Protein AF-A0A0G1HH25-F1 (afdb_monomer_lite)

Sequence (209 aa):
MSGKRVCDISCEAMHEFALVLDKAGFNADLVQAIINSKGNKHAKAMYIAVTNGLTVGKLLFTTQTGIAVYDCGDYFRFTLPATDGTTGEDWIKRLGSNIGDCAKQVLRSPDFKPTSGVMTEVAVLKGMLFEDNDRVTKKIRAEADKRKLSKPNAELACLICDNFTNEEIGAMGLWYIVAMHKPINDSDGDPRYRGSGFAFAVSQVSSQH

Structure (mmCIF, N/CA/C/O backbone):
data_AF-A0A0G1HH25-F1
#
_entry.id   AF-A0A0G1HH25-F1
#
loop_
_atom_site.group_PDB
_atom_site.id
_atom_site.type_symbol
_atom_site.label_atom_id
_atom_site.label_alt_id
_atom_site.label_comp_id
_atom_site.label_asym_id
_atom_site.label_entity_id
_atom_site.label_seq_id
_atom_site.pdbx_PDB_ins_code
_atom_site.Cartn_x
_atom_site.Cartn_y
_atom_site.Cartn_z
_atom_site.occupancy
_atom_site.B_iso_or_equiv
_atom_site.auth_seq_id
_atom_site.auth_comp_id
_atom_site.auth_asym_id
_atom_site.auth_atom_id
_atom_site.pdbx_PDB_model_num
ATOM 1 N N . MET A 1 1 ? -49.112 1.927 18.813 1.00 36.50 1 MET A N 1
ATOM 2 C CA . MET A 1 1 ? -48.224 0.747 18.903 1.00 36.50 1 MET A CA 1
ATOM 3 C C . MET A 1 1 ? -47.060 0.969 17.949 1.00 36.50 1 MET A C 1
ATOM 5 O O . MET A 1 1 ? -47.264 0.935 16.746 1.00 36.50 1 MET A O 1
ATOM 9 N N . SER A 1 2 ? -45.886 1.330 18.472 1.00 43.47 2 SER A N 1
ATOM 10 C CA . SER A 1 2 ? -44.686 1.595 17.665 1.00 43.47 2 SER A CA 1
ATOM 11 C C . SER A 1 2 ? -43.867 0.309 17.575 1.00 43.47 2 SER A C 1
ATOM 13 O O . SER A 1 2 ? -43.403 -0.200 18.596 1.00 43.47 2 SER A O 1
ATOM 15 N N . GLY A 1 3 ? -43.767 -0.256 16.371 1.00 38.03 3 GLY A N 1
ATOM 16 C CA . GLY A 1 3 ? -43.013 -1.477 16.107 1.00 38.03 3 GLY A CA 1
ATOM 17 C C . GLY A 1 3 ? -41.524 -1.262 16.368 1.00 38.03 3 GLY A C 1
ATOM 18 O O . GLY A 1 3 ? -40.871 -0.467 15.690 1.00 38.03 3 GLY A O 1
ATOM 19 N N . LYS A 1 4 ? -40.980 -1.975 17.360 1.00 38.88 4 LYS A N 1
ATOM 20 C CA . LYS A 1 4 ? -39.535 -2.075 17.587 1.00 38.88 4 LYS A CA 1
ATOM 21 C C . LYS A 1 4 ? -38.895 -2.707 16.348 1.00 38.88 4 LYS A C 1
ATOM 23 O O . LYS A 1 4 ? -39.093 -3.890 16.098 1.00 38.88 4 LYS A O 1
ATOM 28 N N . ARG A 1 5 ? -38.099 -1.934 15.603 1.00 41.84 5 ARG A N 1
ATOM 29 C CA . ARG A 1 5 ? -37.136 -2.500 14.649 1.00 41.84 5 ARG A CA 1
ATOM 30 C C . ARG A 1 5 ? -36.025 -3.163 15.456 1.00 41.84 5 ARG A C 1
ATOM 32 O O . ARG A 1 5 ? -35.254 -2.477 16.132 1.00 41.84 5 ARG A O 1
ATOM 39 N N . VAL A 1 6 ? -36.018 -4.489 15.439 1.00 43.06 6 VAL A N 1
ATOM 40 C CA . VAL A 1 6 ? -34.880 -5.313 15.845 1.00 43.06 6 VAL A CA 1
ATOM 41 C C . VAL A 1 6 ? -33.772 -5.023 14.831 1.00 43.06 6 VAL A C 1
ATOM 43 O O . VAL A 1 6 ? -34.026 -5.074 13.631 1.00 43.06 6 VAL A O 1
ATOM 46 N N . CYS A 1 7 ? -32.591 -4.606 15.293 1.00 43.19 7 CYS A N 1
ATOM 47 C CA . CYS A 1 7 ? -31.435 -4.540 14.403 1.00 43.19 7 CYS A CA 1
ATOM 48 C C . CYS A 1 7 ? -31.033 -5.979 14.094 1.00 43.19 7 CYS A C 1
ATOM 50 O O . CYS A 1 7 ? -30.701 -6.730 15.009 1.00 43.19 7 CYS A O 1
ATOM 52 N N . ASP A 1 8 ? -31.130 -6.340 12.823 1.00 45.38 8 ASP A N 1
ATOM 53 C CA . ASP A 1 8 ? -30.765 -7.650 12.310 1.00 45.38 8 ASP A CA 1
ATOM 54 C C . ASP A 1 8 ? -29.238 -7.826 12.391 1.00 45.38 8 ASP A C 1
ATOM 56 O O . ASP A 1 8 ? -28.477 -6.901 12.092 1.00 45.38 8 ASP A O 1
ATOM 60 N N . ILE A 1 9 ? -28.782 -9.000 12.832 1.00 48.16 9 ILE A N 1
ATOM 61 C CA . ILE A 1 9 ? -27.356 -9.337 13.053 1.00 48.16 9 ILE A CA 1
ATOM 62 C C . ILE A 1 9 ? -26.590 -9.468 11.720 1.00 48.16 9 ILE A C 1
ATOM 64 O O . ILE A 1 9 ? -25.372 -9.607 11.704 1.00 48.16 9 ILE A O 1
ATOM 68 N N . SER A 1 10 ? -27.284 -9.346 10.588 1.00 44.09 10 SER A N 1
ATOM 69 C CA . SER A 1 10 ? -26.740 -9.432 9.229 1.00 44.09 10 SER A CA 1
ATOM 70 C C . SER A 1 10 ? -25.895 -8.228 8.784 1.00 44.09 10 SER A C 1
ATOM 72 O O . SER A 1 10 ? -25.454 -8.182 7.640 1.00 44.09 10 SER A O 1
ATOM 74 N N . CYS A 1 11 ? -25.616 -7.263 9.665 1.00 49.69 11 CYS A N 1
ATOM 75 C CA . CYS A 1 11 ? -24.535 -6.302 9.444 1.00 49.69 11 CYS A CA 1
ATOM 76 C C . CYS A 1 11 ? -23.194 -7.011 9.689 1.00 49.69 11 CYS A C 1
ATOM 78 O O . CYS A 1 11 ? -22.907 -7.386 10.826 1.00 49.69 11 CYS A O 1
ATOM 80 N N . GLU A 1 12 ? -22.381 -7.184 8.643 1.00 50.34 12 GLU A N 1
ATOM 81 C CA . GLU A 1 12 ? -21.127 -7.965 8.645 1.00 50.34 12 GLU A CA 1
ATOM 82 C C . GLU A 1 12 ? -20.206 -7.659 9.845 1.00 50.34 12 GLU A C 1
ATOM 84 O O . GLU A 1 12 ? -19.641 -8.574 10.443 1.00 50.34 12 GLU A O 1
ATOM 89 N N . ALA A 1 13 ? -20.156 -6.402 10.304 1.00 54.53 13 ALA A N 1
ATOM 90 C CA . ALA A 1 13 ? -19.352 -5.987 11.459 1.00 54.53 13 ALA A CA 1
ATOM 91 C C . ALA A 1 13 ? -19.818 -6.574 12.812 1.00 54.53 13 ALA A C 1
ATOM 93 O O . ALA A 1 13 ? -19.018 -6.742 13.732 1.00 54.53 13 ALA A O 1
ATOM 94 N N . MET A 1 14 ? -21.109 -6.885 12.961 1.00 55.06 14 MET A N 1
ATOM 95 C CA . MET A 1 14 ? -21.667 -7.464 14.192 1.00 55.06 14 MET A CA 1
ATOM 96 C C . MET A 1 14 ? -21.499 -8.985 14.243 1.00 55.06 14 MET A C 1
ATOM 98 O O . MET A 1 14 ? -21.433 -9.556 15.332 1.00 55.06 14 MET A O 1
ATOM 102 N N . HIS A 1 15 ? -21.395 -9.629 13.078 1.00 59.69 15 HIS A N 1
ATOM 103 C CA . HIS A 1 15 ? -21.177 -11.067 12.969 1.00 59.69 15 HIS A CA 1
ATOM 104 C C . HIS A 1 15 ? -19.762 -11.456 13.420 1.00 59.69 15 HIS A C 1
ATOM 106 O O . HIS A 1 15 ? -19.602 -12.363 14.236 1.00 59.69 15 HIS A O 1
ATOM 112 N N . GLU A 1 16 ? -18.740 -10.714 12.985 1.00 56.31 16 GLU A N 1
ATOM 113 C CA . GLU A 1 16 ? -17.355 -10.965 13.407 1.00 56.31 16 GLU A CA 1
ATOM 114 C C . GLU A 1 16 ? -17.149 -10.737 14.911 1.00 56.31 16 GLU A C 1
ATOM 116 O O . GLU A 1 16 ? -16.486 -11.534 15.579 1.00 56.31 16 GLU A O 1
ATOM 121 N N . PHE A 1 17 ? -17.776 -9.703 15.481 1.00 61.69 17 PHE A N 1
ATOM 122 C CA . PHE A 1 17 ? -17.716 -9.440 16.921 1.00 61.69 17 PHE A CA 1
ATOM 123 C C . PHE A 1 17 ? -18.354 -10.571 17.746 1.00 61.69 17 PHE A C 1
ATOM 125 O O . PHE A 1 17 ? -17.813 -10.960 18.782 1.00 61.69 17 PHE A O 1
ATOM 132 N N . ALA A 1 18 ? -19.464 -11.146 17.273 1.00 61.38 18 ALA A N 1
ATOM 133 C CA . ALA A 1 18 ? -20.101 -12.289 17.924 1.00 61.38 18 ALA A CA 1
ATOM 134 C C . ALA A 1 18 ? -19.220 -13.553 17.876 1.00 61.38 18 ALA A C 1
ATOM 136 O O . ALA A 1 18 ? -19.089 -14.239 18.889 1.00 61.38 18 ALA A O 1
ATOM 137 N N . LEU A 1 19 ? -18.553 -13.820 16.746 1.00 62.06 19 LEU A N 1
ATOM 138 C CA . LEU A 1 19 ? -17.648 -14.967 16.582 1.00 62.06 19 LEU A CA 1
ATOM 139 C C . LEU A 1 19 ? -16.406 -14.890 17.484 1.00 62.06 19 LEU A C 1
ATOM 141 O O . LEU A 1 19 ? -15.952 -15.909 18.006 1.00 62.06 19 LEU A O 1
ATOM 145 N N . VAL A 1 20 ? -15.850 -13.691 17.687 1.00 66.25 20 VAL A N 1
ATOM 146 C CA . VAL A 1 20 ? -14.714 -13.483 18.604 1.00 66.25 20 VAL A CA 1
ATOM 147 C C . VAL A 1 20 ? -15.119 -13.763 20.053 1.00 66.25 20 VAL A C 1
ATOM 149 O O . VAL A 1 20 ? -14.353 -14.366 20.804 1.00 66.25 20 VAL A O 1
ATOM 152 N N . LEU A 1 21 ? -16.328 -13.359 20.445 1.00 65.81 21 LEU A N 1
ATOM 153 C CA . LEU A 1 21 ? -16.829 -13.562 21.803 1.00 65.81 21 LEU A CA 1
ATOM 154 C C . LEU A 1 21 ? -17.201 -15.026 22.076 1.00 65.81 21 LEU A C 1
ATOM 156 O O . LEU A 1 21 ? -16.896 -15.524 23.159 1.00 65.81 21 LEU A O 1
ATOM 160 N N . ASP A 1 22 ? -17.756 -15.729 21.089 1.00 63.53 22 ASP A N 1
ATOM 161 C CA . ASP A 1 22 ? -18.026 -17.170 21.166 1.00 63.53 22 ASP A CA 1
ATOM 162 C C . ASP A 1 22 ? -16.728 -17.980 21.344 1.00 63.53 22 ASP A C 1
ATOM 164 O O . ASP A 1 22 ? -16.598 -18.774 22.277 1.00 63.53 22 ASP A O 1
ATOM 168 N N . LYS A 1 23 ? -15.686 -17.679 20.552 1.00 68.56 23 LYS A N 1
ATOM 169 C CA . LYS A 1 23 ? -14.352 -18.296 20.705 1.00 68.56 23 LYS A CA 1
ATOM 170 C C . LYS A 1 23 ? -13.683 -17.994 22.048 1.00 68.56 23 LYS A C 1
ATOM 172 O O . LYS A 1 23 ? -12.875 -18.792 22.516 1.00 68.56 23 LYS A O 1
ATOM 177 N N . ALA A 1 24 ? -14.002 -16.857 22.664 1.00 67.56 24 ALA A N 1
ATOM 178 C CA . ALA A 1 24 ? -13.527 -16.492 23.996 1.00 67.56 24 ALA A CA 1
ATOM 179 C C . ALA A 1 24 ? -14.376 -17.103 25.135 1.00 67.56 24 ALA A C 1
ATOM 181 O O . ALA A 1 24 ? -14.103 -16.839 26.307 1.00 67.56 24 ALA A O 1
ATOM 182 N N . GLY A 1 25 ? -15.375 -17.935 24.810 1.00 68.88 25 GLY A N 1
ATOM 183 C CA . GLY A 1 25 ? -16.207 -18.657 25.774 1.00 68.88 25 GLY A CA 1
ATOM 184 C C . GLY A 1 25 ? -17.325 -17.816 26.391 1.00 68.88 25 GLY A C 1
ATOM 185 O O . GLY A 1 25 ? -17.882 -18.195 27.423 1.00 68.88 25 GLY A O 1
ATOM 186 N N . PHE A 1 26 ? -17.655 -16.665 25.800 1.00 69.50 26 PHE A N 1
ATOM 187 C CA . PHE A 1 26 ? -18.777 -15.858 26.263 1.00 69.50 26 PHE A CA 1
ATOM 188 C C . PHE A 1 26 ? -20.096 -16.442 25.763 1.00 69.50 26 PHE A C 1
ATOM 190 O O . PHE A 1 26 ? -20.260 -16.768 24.594 1.00 69.50 26 PHE A O 1
ATOM 197 N N . ASN A 1 27 ? -21.069 -16.530 26.667 1.00 71.31 27 ASN A N 1
ATOM 198 C CA . ASN A 1 27 ? -22.408 -17.010 26.354 1.00 71.31 27 ASN A CA 1
ATOM 199 C C . ASN A 1 27 ? -23.087 -16.101 25.304 1.00 71.31 27 ASN A C 1
ATOM 201 O O . ASN A 1 27 ? -23.198 -14.890 25.512 1.00 71.31 27 ASN A O 1
ATOM 205 N N . ALA A 1 28 ? -23.576 -16.690 24.210 1.00 60.09 28 ALA A N 1
ATOM 206 C CA . ALA A 1 28 ? -24.216 -15.982 23.100 1.00 60.09 28 ALA A CA 1
ATOM 207 C C . ALA A 1 28 ? -25.413 -15.107 23.528 1.00 60.09 28 ALA A C 1
ATOM 209 O O . ALA A 1 28 ? -25.558 -13.987 23.038 1.00 60.09 28 ALA A O 1
ATOM 210 N N . ASP A 1 29 ? -26.215 -15.548 24.501 1.00 61.38 29 ASP A N 1
ATOM 211 C CA . ASP A 1 29 ? -27.349 -14.781 25.034 1.00 61.38 29 ASP A CA 1
ATOM 212 C C . ASP A 1 29 ? -26.879 -13.553 25.825 1.00 61.38 29 ASP A C 1
ATOM 214 O O . ASP A 1 29 ? -27.485 -12.480 25.750 1.00 61.38 29 ASP A O 1
ATOM 218 N N . LEU A 1 30 ? -25.761 -13.679 26.550 1.00 63.66 30 LEU A N 1
ATOM 219 C CA . LEU A 1 30 ? -25.133 -12.566 27.266 1.00 63.66 30 LEU A CA 1
ATOM 220 C C . LEU A 1 30 ? -24.566 -11.535 26.282 1.00 63.66 30 LEU A C 1
ATOM 222 O O . LEU A 1 30 ? -24.767 -10.334 26.462 1.00 63.66 30 LEU A O 1
ATOM 226 N N . VAL A 1 31 ? -23.905 -11.994 25.219 1.00 62.66 31 VAL A N 1
ATOM 227 C CA . VAL A 1 31 ? -23.381 -11.141 24.142 1.00 62.66 31 VAL A CA 1
ATOM 228 C C . VAL A 1 31 ? -24.522 -10.402 23.440 1.00 62.66 31 VAL A C 1
ATOM 230 O O . VAL A 1 31 ? -24.472 -9.179 23.282 1.00 62.66 31 VAL A O 1
ATOM 233 N N . GLN A 1 32 ? -25.603 -11.111 23.114 1.00 59.53 32 GLN A N 1
ATOM 234 C CA . GLN A 1 32 ? -26.790 -10.537 22.491 1.00 59.53 32 GLN A CA 1
ATOM 235 C C . GLN A 1 32 ? -27.491 -9.518 23.404 1.00 59.53 32 GLN A C 1
ATOM 237 O O . GLN A 1 32 ? -27.942 -8.470 22.934 1.00 59.53 32 GLN A O 1
ATOM 242 N N . ALA A 1 33 ? -27.552 -9.776 24.713 1.00 63.72 33 ALA A N 1
ATOM 243 C CA . ALA A 1 33 ? -28.103 -8.849 25.701 1.00 63.72 33 ALA A CA 1
ATOM 244 C C . ALA A 1 33 ? -27.252 -7.574 25.856 1.00 63.72 33 ALA A C 1
ATOM 246 O O . ALA A 1 33 ? -27.800 -6.472 25.944 1.00 63.72 33 ALA A O 1
ATOM 247 N N . ILE A 1 34 ? -25.920 -7.706 25.834 1.00 63.25 34 ILE A N 1
ATOM 248 C CA . ILE A 1 34 ? -24.964 -6.588 25.865 1.00 63.25 34 ILE A CA 1
ATOM 249 C C . ILE A 1 34 ? -25.152 -5.702 24.628 1.00 63.25 34 ILE A C 1
ATOM 251 O O . ILE A 1 34 ? -25.354 -4.492 24.771 1.00 63.25 34 ILE A O 1
ATOM 255 N N . ILE A 1 35 ? -25.178 -6.312 23.439 1.00 57.88 35 ILE A N 1
ATOM 256 C CA . ILE A 1 35 ? -25.385 -5.650 22.142 1.00 57.88 35 ILE A CA 1
ATOM 257 C C . ILE A 1 35 ? -26.735 -4.919 22.087 1.00 57.88 35 ILE A C 1
ATOM 259 O O . ILE A 1 35 ? -26.815 -3.769 21.653 1.00 57.88 35 ILE A O 1
ATOM 263 N N . ASN A 1 36 ? -27.804 -5.559 22.564 1.00 63.72 36 ASN A N 1
ATOM 264 C CA . ASN A 1 36 ? -29.160 -5.012 22.502 1.00 63.72 36 ASN A CA 1
ATOM 265 C C . ASN A 1 36 ? -29.437 -3.924 23.552 1.00 63.72 36 ASN A C 1
ATOM 267 O O . ASN A 1 36 ? -30.445 -3.212 23.462 1.00 63.72 36 ASN A O 1
ATOM 271 N N . SER A 1 37 ? -28.560 -3.751 24.543 1.00 62.81 37 SER A N 1
ATOM 272 C CA . SER A 1 37 ? -28.718 -2.719 25.565 1.00 62.81 37 SER A CA 1
ATOM 273 C C . SER A 1 37 ? -28.285 -1.346 25.024 1.00 62.81 37 SER A C 1
ATOM 275 O O . SER A 1 37 ? -27.185 -0.854 25.259 1.00 62.81 37 SER A O 1
ATOM 277 N N . LYS A 1 38 ? -29.197 -0.680 24.303 1.00 46.78 38 LYS A N 1
ATOM 278 C CA . LYS A 1 38 ? -29.039 0.651 23.667 1.00 46.78 38 LYS A CA 1
ATOM 279 C C . LYS A 1 38 ? -28.579 1.815 24.581 1.00 46.78 38 LYS A C 1
ATOM 281 O O . LYS A 1 38 ? -28.489 2.944 24.111 1.00 46.78 38 LYS A O 1
ATOM 286 N N . GLY A 1 39 ? -28.268 1.575 25.856 1.00 52.94 39 GLY A N 1
ATOM 287 C CA . GLY A 1 39 ? -27.776 2.579 26.809 1.00 52.94 39 GLY A CA 1
ATOM 288 C C . GLY A 1 39 ? -26.652 2.105 27.736 1.00 52.94 39 GLY A C 1
ATOM 289 O O . GLY A 1 39 ? -26.300 2.829 28.666 1.00 52.94 39 GLY A O 1
ATOM 290 N N . ASN A 1 40 ? -26.078 0.913 27.537 1.00 62.94 40 ASN A N 1
ATOM 291 C CA . ASN A 1 40 ? -25.059 0.420 28.458 1.00 62.94 40 ASN A CA 1
ATOM 292 C C . ASN A 1 40 ? -23.674 0.984 28.110 1.00 62.94 40 ASN A C 1
ATOM 294 O O . ASN A 1 40 ? -22.973 0.504 27.217 1.00 62.94 40 ASN A O 1
ATOM 298 N N . LYS A 1 41 ? -23.262 2.007 28.866 1.00 57.19 41 LYS A N 1
ATOM 299 C CA . LYS A 1 41 ? -21.926 2.617 28.787 1.00 57.19 41 LYS A CA 1
ATOM 300 C C . LYS A 1 41 ? -20.787 1.594 28.893 1.00 57.19 41 LYS A C 1
ATOM 302 O O . LYS A 1 41 ? -19.732 1.823 28.314 1.00 57.19 41 LYS A O 1
ATOM 307 N N . HIS A 1 42 ? -20.999 0.468 29.579 1.00 55.50 42 HIS A N 1
ATOM 308 C CA . HIS A 1 42 ? -20.002 -0.591 29.730 1.00 55.50 42 HIS A CA 1
ATOM 309 C C . HIS A 1 42 ? -19.937 -1.515 28.515 1.00 55.50 42 HIS A C 1
ATOM 311 O O . HIS A 1 42 ? -18.837 -1.867 28.123 1.00 55.50 42 HIS A O 1
ATOM 317 N N . ALA A 1 43 ? -21.058 -1.814 27.850 1.00 60.06 43 ALA A N 1
ATOM 318 C CA . ALA A 1 43 ? -21.058 -2.518 26.562 1.00 60.06 43 ALA A CA 1
ATOM 319 C C . ALA A 1 43 ? -20.310 -1.710 25.492 1.00 60.06 43 ALA A C 1
ATOM 321 O O . ALA A 1 43 ? -19.472 -2.236 24.766 1.00 60.06 43 ALA A O 1
ATOM 322 N N . LYS A 1 44 ? -20.553 -0.394 25.463 1.00 54.88 44 LYS A N 1
ATOM 323 C CA . LYS A 1 44 ? -19.846 0.537 24.580 1.00 54.88 44 LYS A CA 1
ATOM 324 C C . LYS A 1 44 ? -18.361 0.636 24.935 1.00 54.88 44 LYS A C 1
ATOM 326 O O . LYS A 1 44 ? -17.533 0.594 24.038 1.00 54.88 44 LYS A O 1
ATOM 331 N N . ALA A 1 45 ? -18.020 0.721 26.222 1.00 56.66 45 ALA A N 1
ATOM 332 C CA . ALA A 1 45 ? -16.632 0.729 26.682 1.00 56.66 45 ALA A CA 1
ATOM 333 C C . ALA A 1 45 ? -15.917 -0.607 26.442 1.00 56.66 45 ALA A C 1
ATOM 335 O O . ALA A 1 45 ? -14.724 -0.597 26.189 1.00 56.66 45 ALA A O 1
ATOM 336 N N . MET A 1 46 ? -16.627 -1.735 26.490 1.00 59.59 46 MET A N 1
ATOM 337 C CA . MET A 1 46 ? -16.092 -3.071 26.240 1.00 59.59 46 MET A CA 1
ATOM 338 C C . MET A 1 46 ? -15.901 -3.318 24.744 1.00 59.59 46 MET A C 1
ATOM 340 O O . MET A 1 46 ? -14.841 -3.790 24.371 1.00 59.59 46 MET A O 1
ATOM 344 N N . TYR A 1 47 ? -16.843 -2.909 23.885 1.00 53.44 47 TYR A N 1
ATOM 345 C CA . TYR A 1 47 ? -16.616 -2.841 22.438 1.00 53.44 47 TYR A CA 1
ATOM 346 C C . TYR A 1 47 ? -15.401 -1.962 22.149 1.00 53.44 47 TYR A C 1
ATOM 348 O O . TYR A 1 47 ? -14.447 -2.448 21.570 1.00 53.44 47 TYR A O 1
ATOM 356 N N . ILE A 1 48 ? -15.364 -0.734 22.682 1.00 52.03 48 ILE A N 1
ATOM 357 C CA . ILE A 1 48 ? -14.209 0.165 22.562 1.00 52.03 48 ILE A CA 1
ATOM 358 C C . ILE A 1 48 ? -12.927 -0.478 23.113 1.00 52.03 48 ILE A C 1
ATOM 360 O O . ILE A 1 48 ? -11.892 -0.313 22.503 1.00 52.03 48 ILE A O 1
ATOM 364 N N . ALA A 1 49 ? -12.940 -1.221 24.220 1.00 53.00 49 ALA A N 1
ATOM 365 C CA . ALA A 1 49 ? -11.741 -1.847 24.789 1.00 53.00 49 ALA A CA 1
ATOM 366 C C . ALA A 1 49 ? -11.266 -3.066 23.980 1.00 53.00 49 ALA A C 1
ATOM 368 O O . ALA A 1 49 ? -10.064 -3.250 23.809 1.00 53.00 49 ALA A O 1
ATOM 369 N N . VAL A 1 50 ? -12.199 -3.861 23.451 1.00 51.50 50 VAL A N 1
ATOM 370 C CA . VAL A 1 50 ? -11.931 -5.010 22.574 1.00 51.50 50 VAL A CA 1
ATOM 371 C C . VAL A 1 50 ? -11.467 -4.532 21.194 1.00 51.50 50 VAL A C 1
ATOM 373 O O . VAL A 1 50 ? -10.554 -5.115 20.618 1.00 51.50 50 VAL A O 1
ATOM 376 N N . THR A 1 51 ? -12.012 -3.420 20.692 1.00 47.12 51 THR A N 1
ATOM 377 C CA . THR A 1 51 ? -11.617 -2.812 19.417 1.00 47.12 51 THR A CA 1
ATOM 378 C C . THR A 1 51 ? -10.471 -1.810 19.546 1.00 47.12 51 THR A C 1
ATOM 380 O O . THR A 1 51 ? -9.823 -1.524 18.560 1.00 47.12 51 THR A O 1
ATOM 383 N N . ASN A 1 52 ? -10.131 -1.269 20.715 1.00 41.84 52 ASN A N 1
ATOM 384 C CA . ASN A 1 52 ? -8.968 -0.373 20.859 1.00 41.84 52 ASN A CA 1
ATOM 385 C C . ASN A 1 52 ? -7.631 -1.132 20.808 1.00 41.84 52 ASN A C 1
ATOM 387 O O . ASN A 1 52 ? -6.586 -0.498 20.683 1.00 41.84 52 ASN A O 1
ATOM 391 N N . GLY A 1 53 ? -7.647 -2.470 20.856 1.00 42.09 53 GLY A N 1
ATOM 392 C CA . GLY A 1 53 ? -6.510 -3.307 20.447 1.00 42.09 53 GLY A CA 1
ATOM 393 C C . GLY A 1 53 ? -6.401 -3.506 18.926 1.00 42.09 53 GLY A C 1
ATOM 394 O O . GLY A 1 53 ? -5.355 -3.916 18.434 1.00 42.09 53 GLY A O 1
ATOM 395 N N . LEU A 1 54 ? -7.459 -3.179 18.181 1.00 45.34 54 LEU A N 1
ATOM 396 C CA . LEU A 1 54 ? -7.604 -3.305 16.732 1.00 45.34 54 LEU A CA 1
ATOM 397 C C . LEU A 1 54 ? -8.063 -1.950 16.199 1.00 45.34 54 LEU A C 1
ATOM 399 O O . LEU A 1 54 ? -9.252 -1.774 15.995 1.00 45.34 54 LEU A O 1
ATOM 403 N N . THR A 1 55 ? -7.164 -0.977 16.025 1.00 49.72 55 THR A N 1
ATOM 404 C CA . THR A 1 55 ? -7.493 0.374 15.521 1.00 49.72 55 THR A CA 1
ATOM 405 C C . THR A 1 55 ? -8.483 0.311 14.344 1.00 49.72 55 THR A C 1
ATOM 407 O O . THR A 1 55 ? -8.098 0.118 13.193 1.00 49.72 55 THR A O 1
ATOM 410 N N . VAL A 1 56 ? -9.789 0.422 14.631 1.00 60.41 56 VAL A N 1
ATOM 411 C CA . VAL A 1 56 ? -10.842 0.408 13.613 1.00 60.41 56 VAL A CA 1
ATOM 412 C C . VAL A 1 56 ? -10.821 1.807 13.040 1.00 60.41 56 VAL A C 1
ATOM 414 O O . VAL A 1 56 ? -11.449 2.721 13.576 1.00 60.41 56 VAL A O 1
ATOM 417 N N . GLY A 1 57 ? -9.987 2.002 12.020 1.00 67.88 57 GLY A N 1
ATOM 418 C CA . GLY A 1 57 ? -9.900 3.279 11.338 1.00 67.88 57 GLY A CA 1
ATOM 419 C C . GLY A 1 57 ? -11.281 3.742 10.880 1.00 67.88 57 GLY A C 1
ATOM 420 O O . GLY A 1 57 ? -12.171 2.941 10.585 1.00 67.88 57 GLY A O 1
ATOM 421 N N . LYS A 1 58 ? -11.484 5.054 10.841 1.00 85.19 58 LYS A N 1
ATOM 422 C CA . LYS A 1 58 ? -12.705 5.643 10.295 1.00 85.19 58 LYS A CA 1
ATOM 423 C C . LYS A 1 58 ? -12.698 5.422 8.785 1.00 85.19 58 LYS A C 1
ATOM 425 O O . LYS A 1 58 ? -11.740 5.826 8.133 1.00 85.19 58 LYS A O 1
ATOM 430 N N . LEU A 1 59 ? -13.752 4.823 8.225 1.00 89.75 59 LEU A N 1
ATOM 431 C CA . LEU A 1 59 ? -13.907 4.743 6.770 1.00 89.75 59 LEU A CA 1
ATOM 432 C C . LEU A 1 59 ? -13.839 6.161 6.187 1.00 89.75 59 LEU A C 1
ATOM 434 O O . LEU A 1 59 ? -14.635 7.028 6.560 1.00 89.75 59 LEU A O 1
ATOM 438 N N . LEU A 1 60 ? -12.856 6.390 5.321 1.00 91.38 60 LEU A N 1
ATOM 439 C CA . LEU A 1 60 ? -12.606 7.677 4.690 1.00 91.38 60 LEU A CA 1
ATOM 440 C C . LEU A 1 60 ? -13.383 7.771 3.375 1.00 91.38 60 LEU A C 1
ATOM 442 O O . LEU A 1 60 ? -14.195 8.676 3.210 1.00 91.38 60 LEU A O 1
ATOM 446 N N . PHE A 1 61 ? -13.172 6.804 2.481 1.00 92.44 61 PHE A N 1
ATOM 447 C CA . PHE A 1 61 ? -13.919 6.621 1.237 1.00 92.44 61 PHE A CA 1
ATOM 448 C C . PHE A 1 61 ? -13.739 5.186 0.713 1.00 92.44 61 PHE A C 1
ATOM 450 O O . PHE A 1 61 ? -13.008 4.379 1.291 1.00 92.44 61 PHE A O 1
ATOM 457 N N . THR A 1 62 ? -14.434 4.861 -0.374 1.00 92.88 62 THR A N 1
ATOM 458 C CA . THR A 1 62 ? -14.241 3.629 -1.150 1.00 92.88 62 THR A CA 1
ATOM 459 C C . THR A 1 62 ? -13.794 4.012 -2.553 1.00 92.88 62 THR A C 1
ATOM 461 O O . THR A 1 62 ? -14.387 4.921 -3.135 1.00 92.88 62 THR A O 1
ATOM 464 N N . THR A 1 63 ? -12.734 3.381 -3.060 1.00 92.69 63 THR A N 1
ATOM 465 C CA . THR A 1 63 ? -12.216 3.661 -4.405 1.00 92.69 63 THR A CA 1
ATOM 466 C C . THR A 1 63 ? -13.208 3.222 -5.484 1.00 92.69 63 THR A C 1
ATOM 468 O O . THR A 1 63 ? -14.111 2.418 -5.234 1.00 92.69 63 THR A O 1
ATOM 471 N N . GLN A 1 64 ? -13.002 3.673 -6.719 1.00 90.06 64 GLN A N 1
ATOM 472 C CA . GLN A 1 64 ? -13.734 3.181 -7.894 1.00 90.06 64 GLN A CA 1
ATOM 473 C C . GLN A 1 64 ? -13.568 1.665 -8.095 1.00 90.06 64 GLN A C 1
ATOM 475 O O . GLN A 1 64 ? -14.467 0.999 -8.602 1.00 90.06 64 GLN A O 1
ATOM 480 N N . THR A 1 65 ? -12.436 1.117 -7.651 1.00 89.19 65 THR A N 1
ATOM 481 C CA . THR A 1 65 ? -12.119 -0.319 -7.655 1.00 89.19 65 THR A CA 1
ATOM 482 C C . THR A 1 65 ? -12.737 -1.087 -6.478 1.00 89.19 65 THR A C 1
ATOM 484 O O . THR A 1 65 ? -12.558 -2.298 -6.379 1.00 89.19 65 THR A O 1
ATOM 487 N N . GLY A 1 66 ? -13.492 -0.421 -5.595 1.00 90.69 66 GLY A N 1
ATOM 488 C CA . GLY A 1 66 ? -14.187 -1.049 -4.466 1.00 90.69 66 GLY A CA 1
ATOM 489 C C . GLY A 1 66 ? -13.340 -1.221 -3.201 1.00 90.69 66 GLY A C 1
ATOM 490 O O . GLY A 1 66 ? -13.760 -1.907 -2.271 1.00 90.69 66 GLY A O 1
ATOM 491 N N . ILE A 1 67 ? -12.160 -0.603 -3.126 1.00 92.38 67 ILE A N 1
ATOM 492 C CA . ILE A 1 67 ? -11.266 -0.697 -1.968 1.00 92.38 67 ILE A CA 1
ATOM 493 C C . ILE A 1 67 ? -11.707 0.293 -0.893 1.00 92.38 67 ILE A C 1
ATOM 495 O O . ILE A 1 67 ? -11.707 1.506 -1.100 1.00 92.38 67 ILE A O 1
ATOM 499 N N . ALA A 1 68 ? -12.043 -0.221 0.289 1.00 92.06 68 ALA A N 1
ATOM 500 C CA . ALA A 1 68 ? -12.336 0.599 1.458 1.00 92.06 68 ALA A CA 1
ATOM 501 C C . ALA A 1 68 ? -11.042 1.136 2.092 1.00 92.06 68 ALA A C 1
ATOM 503 O O . ALA A 1 68 ? -10.174 0.364 2.513 1.00 92.06 68 ALA A O 1
ATOM 504 N N . VAL A 1 69 ? -10.934 2.462 2.192 1.00 92.62 69 VAL A N 1
ATOM 505 C CA . VAL A 1 69 ? -9.793 3.156 2.801 1.00 92.62 69 VAL A CA 1
ATOM 506 C C . VAL A 1 69 ? -10.179 3.654 4.184 1.00 92.62 69 VAL A C 1
ATOM 508 O O . VAL A 1 69 ? -11.142 4.404 4.340 1.00 92.62 69 VAL A O 1
ATOM 511 N N . TYR A 1 70 ? -9.400 3.277 5.192 1.00 91.31 70 TYR A N 1
ATOM 512 C CA . TYR A 1 70 ? -9.632 3.635 6.586 1.00 91.31 70 TYR A CA 1
ATOM 513 C C . TYR A 1 70 ? -8.555 4.597 7.088 1.00 91.31 70 TYR A C 1
ATOM 515 O O . TYR A 1 70 ? -7.364 4.365 6.890 1.00 91.31 70 TYR A O 1
ATOM 523 N N . ASP A 1 71 ? -8.963 5.658 7.777 1.00 90.31 71 ASP A N 1
ATOM 524 C CA . ASP A 1 71 ? -8.071 6.542 8.522 1.00 90.31 71 ASP A CA 1
ATOM 525 C C . ASP A 1 71 ? -7.927 6.046 9.967 1.00 90.31 71 ASP A C 1
ATOM 527 O O . ASP A 1 71 ? -8.870 6.121 10.759 1.00 90.31 71 ASP A O 1
ATOM 531 N N . CYS A 1 72 ? -6.740 5.548 10.314 1.00 86.50 72 CYS A N 1
ATOM 532 C CA . CYS A 1 72 ? -6.406 5.039 11.644 1.00 86.50 72 CYS A CA 1
ATOM 533 C C . CYS A 1 72 ? -5.728 6.094 12.540 1.00 86.50 72 CYS A C 1
ATOM 535 O O . CYS A 1 72 ? -5.162 5.752 13.575 1.00 86.50 72 CYS A O 1
ATOM 537 N N . GLY A 1 73 ? -5.779 7.375 12.164 1.00 87.19 73 GLY A N 1
ATOM 538 C CA . GLY A 1 73 ? -5.149 8.480 12.882 1.00 87.19 73 GLY A CA 1
ATOM 539 C C . GLY A 1 73 ? -3.761 8.785 12.332 1.00 87.19 73 GLY A C 1
ATOM 540 O O . GLY A 1 73 ? -3.585 9.775 11.623 1.00 87.19 73 GLY A O 1
ATOM 541 N N . ASP A 1 74 ? -2.778 7.939 12.626 1.00 87.06 74 ASP A N 1
ATOM 542 C CA . ASP A 1 74 ? -1.378 8.122 12.224 1.00 87.06 74 ASP A CA 1
ATOM 543 C C . ASP A 1 74 ? -0.984 7.374 10.936 1.00 87.06 74 ASP A C 1
ATOM 545 O O . ASP A 1 74 ? 0.048 7.668 10.327 1.00 87.06 74 ASP A O 1
ATOM 549 N N . TYR A 1 75 ? -1.829 6.461 10.464 1.00 88.94 75 TYR A N 1
ATOM 550 C CA . TYR A 1 75 ? -1.685 5.795 9.171 1.00 88.94 75 TYR A CA 1
ATOM 551 C C . TYR A 1 75 ? -3.040 5.591 8.493 1.00 88.94 75 TYR A C 1
ATOM 553 O O . TYR A 1 75 ? -4.089 5.653 9.135 1.00 88.94 75 TYR A O 1
ATOM 561 N N . PHE A 1 76 ? -3.013 5.348 7.186 1.00 91.75 76 PHE A N 1
ATOM 562 C CA . PHE A 1 76 ? -4.167 4.840 6.449 1.00 91.75 76 PHE A CA 1
ATOM 563 C C . PHE A 1 76 ? -4.061 3.335 6.274 1.00 91.75 76 PHE A C 1
ATOM 565 O O . PHE A 1 76 ? -2.959 2.817 6.106 1.00 91.75 76 PHE A O 1
ATOM 572 N N . ARG A 1 77 ? -5.196 2.643 6.272 1.00 91.69 77 ARG A N 1
ATOM 573 C CA . ARG A 1 77 ? -5.266 1.196 6.083 1.00 91.69 77 ARG A CA 1
ATOM 574 C C . ARG A 1 77 ? -6.205 0.841 4.945 1.00 91.69 77 ARG A C 1
ATOM 576 O O . ARG A 1 77 ? -7.317 1.359 4.887 1.00 91.69 77 ARG A O 1
ATOM 583 N N . PHE A 1 78 ? -5.779 -0.070 4.084 1.00 92.00 78 PHE A N 1
ATOM 584 C CA . PHE A 1 78 ? -6.617 -0.675 3.050 1.00 92.00 78 PHE A CA 1
ATOM 585 C C . PHE A 1 78 ? -6.070 -2.050 2.664 1.00 92.00 78 PHE A C 1
ATOM 587 O O . PHE A 1 78 ? -4.926 -2.380 2.973 1.00 92.00 78 PHE A O 1
ATOM 594 N N . THR A 1 79 ? -6.891 -2.853 1.991 1.00 90.50 79 THR A N 1
ATOM 595 C CA . THR A 1 79 ? -6.487 -4.170 1.483 1.00 90.50 79 THR A CA 1
ATOM 596 C C . THR A 1 79 ? -6.507 -4.146 -0.036 1.00 90.50 79 THR A C 1
ATOM 598 O O . THR A 1 79 ? -7.516 -3.781 -0.634 1.00 90.50 79 THR A O 1
ATOM 601 N N . LEU A 1 80 ? -5.387 -4.520 -0.647 1.00 90.12 80 LEU A N 1
ATOM 602 C CA . LEU A 1 80 ? -5.274 -4.672 -2.093 1.00 90.12 80 LEU A CA 1
ATOM 603 C C . LEU A 1 80 ? -5.742 -6.070 -2.525 1.00 90.12 80 LEU A C 1
ATOM 605 O O . LEU A 1 80 ? -5.549 -7.029 -1.766 1.00 90.12 80 LEU A O 1
ATOM 609 N N . PRO A 1 81 ? -6.329 -6.193 -3.730 1.00 86.12 81 PRO A N 1
ATOM 610 C CA . PRO A 1 81 ? -6.781 -7.470 -4.267 1.00 86.12 81 PRO A CA 1
ATOM 611 C C . PRO A 1 81 ? -5.625 -8.456 -4.471 1.00 86.12 81 PRO A C 1
ATOM 613 O O . PRO A 1 81 ? -4.449 -8.086 -4.462 1.00 86.12 81 PRO A O 1
ATOM 616 N N . ALA A 1 82 ? -5.984 -9.727 -4.653 1.00 85.44 82 ALA A N 1
ATOM 617 C CA . ALA A 1 82 ? -5.026 -10.805 -4.814 1.00 85.44 82 ALA A CA 1
ATOM 618 C C . ALA A 1 82 ? -4.225 -10.604 -6.098 1.00 85.44 82 ALA A C 1
ATOM 620 O O . ALA A 1 82 ? -4.783 -10.327 -7.159 1.00 85.44 82 ALA A O 1
ATOM 621 N N . THR A 1 83 ? -2.914 -10.775 -5.988 1.00 85.38 83 THR A N 1
ATOM 622 C CA . THR A 1 83 ? -2.006 -10.674 -7.125 1.00 85.38 83 THR A CA 1
ATOM 623 C C . THR A 1 83 ? -2.150 -11.866 -8.068 1.00 85.38 83 THR A C 1
ATOM 625 O O . THR A 1 83 ? -2.471 -12.979 -7.652 1.00 85.38 83 THR A O 1
ATOM 628 N N . ASP A 1 84 ? -1.922 -11.639 -9.355 1.00 87.38 84 ASP A N 1
ATOM 629 C CA . ASP A 1 84 ? -2.112 -12.604 -10.446 1.00 87.38 84 ASP A CA 1
ATOM 630 C C . ASP A 1 84 ? -0.781 -13.121 -11.025 1.00 87.38 84 ASP A C 1
ATOM 632 O O . ASP A 1 84 ? -0.771 -13.814 -12.041 1.00 87.38 84 ASP A O 1
ATOM 636 N N . GLY A 1 85 ? 0.352 -12.792 -10.394 1.00 90.12 85 GLY A N 1
ATOM 637 C CA . GLY A 1 85 ? 1.678 -13.132 -10.905 1.00 90.12 85 GLY A CA 1
ATOM 638 C C . GLY A 1 85 ? 2.172 -12.214 -12.025 1.00 90.12 85 GLY A C 1
ATOM 639 O O . GLY A 1 85 ? 3.080 -12.614 -12.756 1.00 90.12 85 GLY A O 1
ATOM 640 N N . THR A 1 86 ? 1.605 -11.008 -12.175 1.00 91.75 86 THR A N 1
ATOM 641 C CA . THR A 1 86 ? 2.009 -10.038 -13.209 1.00 91.75 86 THR A CA 1
ATOM 642 C C . THR A 1 86 ? 3.523 -9.798 -13.197 1.00 91.75 86 THR A C 1
ATOM 644 O O . THR A 1 86 ? 4.111 -9.373 -12.201 1.00 91.75 86 THR A O 1
ATOM 647 N N . THR A 1 87 ? 4.170 -10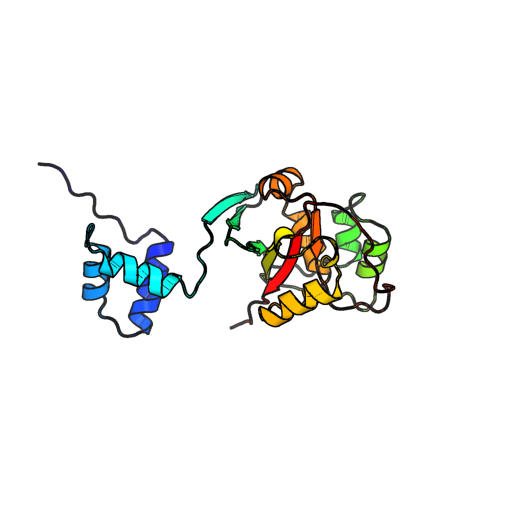.060 -14.335 1.00 93.56 87 THR A N 1
ATOM 648 C CA . THR A 1 87 ? 5.621 -9.898 -14.481 1.00 93.56 87 THR A CA 1
ATOM 649 C C . THR A 1 87 ? 6.023 -8.425 -14.528 1.00 93.56 87 THR A C 1
ATOM 651 O O . THR A 1 87 ? 5.208 -7.546 -14.805 1.00 93.56 87 THR A O 1
ATOM 654 N N . GLY A 1 88 ? 7.310 -8.137 -14.316 1.00 91.62 88 GLY A N 1
ATOM 655 C CA . GLY A 1 88 ? 7.818 -6.770 -14.410 1.00 91.62 88 GLY A CA 1
ATOM 656 C C . GLY A 1 88 ? 7.554 -6.112 -15.768 1.00 91.62 88 GLY A C 1
ATOM 657 O O . GLY A 1 88 ? 7.126 -4.963 -15.818 1.00 91.62 88 GLY A O 1
ATOM 658 N N . GLU A 1 89 ? 7.726 -6.841 -16.876 1.00 93.88 89 GLU A N 1
ATOM 659 C CA . GLU A 1 89 ? 7.417 -6.315 -18.216 1.00 93.88 89 GLU A CA 1
ATOM 660 C C . GLU A 1 89 ? 5.924 -6.051 -18.410 1.00 93.88 89 GLU A C 1
ATOM 662 O O . GLU A 1 89 ? 5.547 -5.077 -19.060 1.00 93.88 89 GLU A O 1
ATOM 667 N N . ASP A 1 90 ? 5.062 -6.891 -17.845 1.00 95.06 90 ASP A N 1
ATOM 668 C CA . ASP A 1 90 ? 3.619 -6.708 -17.971 1.00 95.06 90 ASP A CA 1
ATOM 669 C C . ASP A 1 90 ? 3.126 -5.540 -17.111 1.00 95.06 90 ASP A C 1
ATOM 671 O O . ASP A 1 90 ? 2.282 -4.772 -17.572 1.00 95.06 90 ASP A O 1
ATOM 675 N N . TRP A 1 91 ? 3.732 -5.312 -15.941 1.00 93.31 91 TRP A N 1
ATOM 676 C CA . TRP A 1 91 ? 3.534 -4.090 -15.157 1.00 93.31 91 TRP A CA 1
ATOM 677 C C . TRP A 1 91 ? 3.960 -2.836 -15.926 1.00 93.31 91 TRP A C 1
ATOM 679 O O . TRP A 1 91 ? 3.212 -1.859 -15.969 1.00 93.31 91 TRP A O 1
ATOM 689 N N . ILE A 1 92 ? 5.121 -2.865 -16.589 1.00 92.69 92 ILE A N 1
ATOM 690 C CA . ILE A 1 92 ? 5.602 -1.742 -17.411 1.00 92.69 92 ILE A CA 1
ATOM 691 C C . ILE A 1 92 ? 4.628 -1.448 -18.557 1.00 92.69 92 ILE A C 1
ATOM 693 O O . ILE A 1 92 ? 4.315 -0.285 -18.809 1.00 92.69 92 ILE A O 1
ATOM 697 N N . LYS A 1 93 ? 4.121 -2.480 -19.241 1.00 93.06 93 LYS A N 1
ATOM 698 C CA . LYS A 1 93 ? 3.126 -2.310 -20.312 1.00 93.06 93 LYS A CA 1
ATOM 699 C C . LYS A 1 93 ? 1.802 -1.766 -19.779 1.00 93.06 93 LYS A C 1
ATOM 701 O O . LYS A 1 93 ? 1.233 -0.877 -20.403 1.00 93.06 93 LYS A O 1
ATOM 706 N N . ARG A 1 94 ? 1.326 -2.291 -18.644 1.00 91.38 94 ARG A N 1
ATOM 707 C CA . ARG A 1 94 ? 0.043 -1.920 -18.028 1.00 91.38 94 ARG A CA 1
ATOM 708 C C . ARG A 1 94 ? 0.045 -0.469 -17.548 1.00 91.38 94 ARG A C 1
ATOM 710 O O . ARG A 1 94 ? -0.889 0.267 -17.841 1.00 91.38 94 ARG A O 1
ATOM 717 N N . LEU A 1 95 ? 1.106 -0.053 -16.856 1.00 87.94 95 LEU A N 1
ATOM 718 C CA . LEU A 1 95 ? 1.231 1.299 -16.297 1.00 87.94 95 LEU A CA 1
ATOM 719 C C . LEU A 1 95 ? 1.766 2.323 -17.314 1.00 87.94 95 LEU A C 1
ATOM 721 O O . LEU A 1 95 ? 1.599 3.530 -17.129 1.00 87.94 95 LEU A O 1
ATOM 725 N N . GLY A 1 96 ? 2.387 1.865 -18.403 1.00 86.81 96 GLY A N 1
ATOM 726 C CA . GLY A 1 96 ? 2.756 2.689 -19.550 1.00 86.81 96 GLY A CA 1
ATOM 727 C C . GLY A 1 96 ? 3.651 3.877 -19.188 1.00 86.81 96 GLY A C 1
ATOM 728 O O . GLY A 1 96 ? 4.689 3.727 -18.548 1.00 86.81 96 GLY A O 1
ATOM 729 N N . SER A 1 97 ? 3.267 5.085 -19.608 1.00 81.00 97 SER A N 1
ATOM 730 C CA . SER A 1 97 ? 4.032 6.318 -19.358 1.00 81.00 97 SER A CA 1
ATOM 731 C C . SER A 1 97 ? 4.069 6.753 -17.890 1.00 81.00 97 SER A C 1
ATOM 733 O O . SER A 1 97 ? 4.834 7.653 -17.556 1.00 81.00 97 SER A O 1
ATOM 735 N N . ASN A 1 98 ? 3.274 6.131 -17.014 1.00 79.19 98 ASN A N 1
ATOM 736 C CA . ASN A 1 98 ? 3.214 6.485 -15.595 1.00 79.19 98 ASN A CA 1
ATOM 737 C C . ASN A 1 98 ? 4.368 5.886 -14.779 1.00 79.19 98 ASN A C 1
ATOM 739 O O . ASN A 1 98 ? 4.493 6.177 -13.591 1.00 79.19 98 ASN A O 1
ATOM 743 N N . ILE A 1 99 ? 5.226 5.065 -15.398 1.00 82.56 99 ILE A N 1
ATOM 744 C CA . ILE A 1 99 ? 6.373 4.448 -14.735 1.00 82.56 99 ILE A CA 1
ATOM 745 C C . ILE A 1 99 ? 7.700 5.090 -15.165 1.00 82.56 99 ILE A C 1
ATOM 747 O O . ILE A 1 99 ? 8.067 5.114 -16.344 1.00 82.56 99 ILE A O 1
ATOM 751 N N . GLY A 1 100 ? 8.436 5.618 -14.184 1.00 82.00 100 GLY A N 1
ATOM 752 C CA . GLY A 1 100 ? 9.765 6.197 -14.387 1.00 82.00 100 GLY A CA 1
ATOM 753 C C . GLY A 1 100 ? 10.832 5.142 -14.686 1.00 82.00 100 GLY A C 1
ATOM 754 O O . GLY A 1 100 ? 10.662 3.957 -14.394 1.00 82.00 100 GLY A O 1
ATOM 755 N N . ASP A 1 101 ? 11.964 5.567 -15.244 1.00 81.50 101 ASP A N 1
ATOM 756 C CA . ASP A 1 101 ? 12.993 4.634 -15.720 1.00 81.50 101 ASP A CA 1
ATOM 757 C C . ASP A 1 101 ? 13.647 3.819 -14.597 1.00 81.50 101 ASP A C 1
ATOM 759 O O . ASP A 1 101 ? 13.886 2.627 -14.783 1.00 81.50 101 ASP A O 1
ATOM 763 N N . CYS A 1 102 ? 13.828 4.395 -13.403 1.00 79.00 102 CYS A N 1
ATOM 764 C CA . CYS A 1 102 ? 14.308 3.642 -12.238 1.00 79.00 102 CYS A CA 1
ATOM 765 C C . CYS A 1 102 ? 13.331 2.524 -11.839 1.00 79.00 102 CYS A C 1
ATOM 767 O O . CYS A 1 102 ? 13.745 1.410 -11.540 1.00 79.00 102 CYS A O 1
ATOM 769 N N . ALA A 1 103 ? 12.021 2.786 -11.888 1.00 83.69 103 ALA A N 1
ATOM 770 C CA . ALA A 1 103 ? 11.017 1.769 -11.584 1.00 83.69 103 ALA A CA 1
ATOM 771 C C . ALA A 1 103 ? 10.987 0.665 -12.658 1.00 83.69 103 ALA A C 1
ATOM 773 O O . ALA A 1 103 ? 10.850 -0.508 -12.323 1.00 83.69 103 ALA A O 1
ATOM 774 N N . LYS A 1 104 ? 11.209 1.006 -13.937 1.00 87.06 104 LYS A N 1
ATOM 775 C CA . LYS A 1 104 ? 11.381 0.002 -15.004 1.00 87.06 104 LYS A CA 1
ATOM 776 C C . LYS A 1 104 ? 12.601 -0.888 -14.763 1.00 87.06 104 LYS A C 1
ATOM 778 O O . LYS A 1 104 ? 12.518 -2.088 -15.001 1.00 87.06 104 LYS A O 1
ATOM 783 N N . GLN A 1 105 ? 13.724 -0.319 -14.318 1.00 85.50 105 GLN A N 1
ATOM 784 C CA . GLN A 1 105 ? 14.932 -1.087 -13.989 1.00 85.50 105 GLN A CA 1
ATOM 785 C C . GLN A 1 105 ? 14.673 -2.059 -12.837 1.00 85.50 105 GLN A C 1
ATOM 787 O O . GLN A 1 105 ? 14.939 -3.249 -12.988 1.00 85.50 105 GLN A O 1
ATOM 792 N N . VAL A 1 106 ? 14.036 -1.579 -11.765 1.00 85.62 106 VAL A N 1
ATOM 793 C CA . VAL A 1 106 ? 13.631 -2.401 -10.619 1.00 85.62 106 VAL A CA 1
ATOM 794 C C . VAL A 1 106 ? 12.743 -3.569 -11.050 1.00 85.62 106 VAL A C 1
ATOM 796 O O . VAL A 1 106 ? 13.005 -4.706 -10.673 1.00 85.62 106 VAL A O 1
ATOM 799 N N . LEU A 1 107 ? 11.723 -3.324 -11.877 1.00 88.38 107 LEU A N 1
ATOM 800 C CA . LEU A 1 107 ? 10.814 -4.375 -12.352 1.00 88.38 107 LEU A CA 1
ATOM 801 C C . LEU A 1 107 ? 11.489 -5.397 -13.280 1.00 88.38 107 LEU A C 1
ATOM 803 O O . LEU A 1 107 ? 11.045 -6.539 -13.363 1.00 88.38 107 LEU A O 1
ATOM 807 N N . ARG A 1 108 ? 12.556 -5.000 -13.978 1.00 90.56 108 ARG A N 1
ATOM 808 C CA . ARG A 1 108 ? 13.362 -5.879 -14.843 1.00 90.56 108 ARG A CA 1
ATOM 809 C C . ARG A 1 108 ? 14.484 -6.594 -14.100 1.00 90.56 108 ARG A C 1
ATOM 811 O O . ARG A 1 108 ? 15.127 -7.469 -14.678 1.00 90.56 108 ARG A O 1
ATOM 818 N N . SER A 1 109 ? 14.747 -6.211 -12.855 1.00 86.38 109 SER A N 1
ATOM 819 C CA . SER A 1 109 ? 15.799 -6.812 -12.050 1.00 86.38 109 SER A CA 1
ATOM 820 C C . SER A 1 109 ? 15.505 -8.296 -11.805 1.00 86.38 109 SER A C 1
ATOM 822 O O . SER A 1 109 ? 14.356 -8.655 -11.537 1.00 86.38 109 SER A O 1
ATOM 824 N N . PRO A 1 110 ? 16.525 -9.174 -11.813 1.00 85.75 110 PRO A N 1
ATOM 825 C CA . PRO A 1 110 ? 16.359 -10.569 -11.397 1.00 85.75 110 PRO A CA 1
ATOM 826 C C . PRO A 1 110 ? 15.893 -10.712 -9.936 1.00 85.75 110 PRO A C 1
ATOM 828 O O . PRO A 1 110 ? 15.398 -11.770 -9.547 1.00 85.75 110 PRO A O 1
ATOM 831 N N . ASP A 1 111 ? 16.036 -9.660 -9.124 1.00 83.12 111 ASP A N 1
ATOM 832 C CA . ASP A 1 111 ? 15.560 -9.626 -7.740 1.00 83.12 111 ASP A CA 1
ATOM 833 C C . ASP A 1 111 ? 14.054 -9.334 -7.631 1.00 83.12 111 ASP A C 1
ATOM 835 O O . ASP A 1 111 ? 13.459 -9.579 -6.574 1.00 83.12 111 ASP A O 1
ATOM 839 N N . PHE A 1 112 ? 13.418 -8.835 -8.700 1.00 86.69 112 PHE A N 1
ATOM 840 C CA . PHE A 1 112 ? 11.971 -8.663 -8.738 1.00 86.69 112 PHE A CA 1
ATOM 841 C C . PHE A 1 112 ? 11.287 -10.026 -8.816 1.00 86.69 112 PHE A C 1
ATOM 843 O O . PHE A 1 112 ? 11.486 -10.807 -9.746 1.00 86.69 112 PHE A O 1
ATOM 850 N N . LYS A 1 113 ? 10.450 -10.310 -7.818 1.00 87.88 113 LYS A N 1
ATOM 851 C CA . LYS A 1 113 ? 9.703 -11.564 -7.723 1.00 87.88 113 LYS A CA 1
ATOM 852 C C . LYS A 1 113 ? 8.220 -11.232 -7.676 1.00 87.88 113 LYS A C 1
ATOM 854 O O . LYS A 1 113 ? 7.788 -10.742 -6.634 1.00 87.88 113 LYS A O 1
ATOM 859 N N . PRO A 1 114 ? 7.449 -11.465 -8.746 1.00 89.25 114 PRO A N 1
ATOM 860 C CA . PRO A 1 114 ? 6.014 -11.227 -8.705 1.00 89.25 114 PRO A CA 1
ATOM 861 C C . PRO A 1 114 ? 5.364 -12.124 -7.650 1.00 89.25 114 PRO A C 1
ATOM 863 O O . PRO A 1 114 ? 5.830 -13.239 -7.388 1.00 89.25 114 PRO A O 1
ATOM 866 N N . THR A 1 115 ? 4.306 -11.630 -7.017 1.00 88.31 115 THR A N 1
ATOM 867 C CA . THR A 1 115 ? 3.500 -12.424 -6.089 1.00 88.31 115 THR A CA 1
ATOM 868 C C . THR A 1 115 ? 2.244 -12.933 -6.790 1.00 88.31 115 THR A C 1
ATOM 870 O O . THR A 1 115 ? 1.801 -12.363 -7.782 1.00 88.31 115 THR A O 1
ATOM 873 N N . SER A 1 116 ? 1.677 -14.036 -6.301 1.00 88.25 116 SER A N 1
ATOM 874 C CA . SER A 1 116 ? 0.442 -14.606 -6.845 1.00 88.25 116 SER A CA 1
ATOM 875 C C . SER A 1 116 ? -0.424 -15.145 -5.715 1.00 88.25 116 SER A C 1
ATOM 877 O O . SER A 1 116 ? 0.076 -15.831 -4.824 1.00 88.25 116 SER A O 1
ATOM 879 N N . GLY A 1 117 ? -1.724 -14.859 -5.763 1.00 83.44 117 GLY A N 1
ATOM 880 C CA . GLY A 1 117 ? -2.714 -15.288 -4.775 1.00 83.44 117 GLY A CA 1
ATOM 881 C C . GLY A 1 117 ? -2.598 -14.590 -3.418 1.00 83.44 117 GLY A C 1
ATOM 882 O O . GLY A 1 117 ? -3.189 -15.056 -2.447 1.00 83.44 117 GLY A O 1
ATOM 883 N N . VAL A 1 118 ? -1.829 -13.501 -3.320 1.00 80.94 118 VAL A N 1
ATOM 884 C CA . VAL A 1 118 ? -1.587 -12.806 -2.050 1.00 80.94 118 VAL A CA 1
ATOM 885 C C . VAL A 1 118 ? -2.444 -11.548 -1.980 1.00 80.94 118 VAL A C 1
ATOM 887 O O . VAL A 1 118 ? -2.206 -10.590 -2.711 1.00 80.94 118 VAL A O 1
ATOM 890 N N . MET A 1 119 ? -3.419 -11.535 -1.068 1.00 85.62 119 MET A N 1
ATOM 891 C CA . MET A 1 119 ? -4.061 -10.294 -0.621 1.00 85.62 119 MET A CA 1
ATOM 892 C C . MET A 1 119 ? -3.074 -9.536 0.266 1.00 85.62 119 MET A C 1
ATOM 894 O O . MET A 1 119 ? -2.476 -10.123 1.172 1.00 85.62 119 MET A O 1
ATOM 898 N N . THR A 1 120 ? -2.903 -8.238 0.027 1.00 84.50 120 THR A N 1
ATOM 899 C CA . THR A 1 120 ? -1.937 -7.436 0.788 1.00 84.50 120 THR A CA 1
ATOM 900 C C . THR A 1 120 ? -2.656 -6.401 1.634 1.00 84.50 120 THR A C 1
ATOM 902 O O . THR A 1 120 ? -3.298 -5.497 1.101 1.00 84.50 120 THR A O 1
ATOM 905 N N . GLU A 1 121 ? -2.514 -6.505 2.955 1.00 88.56 121 GLU A N 1
ATOM 906 C CA . GLU A 1 121 ? -2.914 -5.441 3.870 1.00 88.56 121 GLU A CA 1
ATOM 907 C C . GLU A 1 121 ? -1.838 -4.350 3.865 1.00 88.56 121 GLU A C 1
ATOM 909 O O . GLU A 1 121 ? -0.647 -4.601 4.087 1.00 88.56 121 GLU A O 1
ATOM 914 N N . VAL A 1 122 ? -2.254 -3.122 3.577 1.00 89.75 122 VAL A N 1
ATOM 915 C CA . VAL A 1 122 ? -1.364 -1.974 3.426 1.00 89.75 122 VAL A CA 1
ATOM 916 C C . VAL A 1 122 ? -1.629 -0.980 4.538 1.00 89.75 122 VAL A C 1
ATOM 918 O O . VAL A 1 122 ? -2.765 -0.565 4.765 1.00 89.75 122 VAL A O 1
ATOM 921 N N . ALA A 1 123 ? -0.549 -0.559 5.189 1.00 89.94 123 ALA A N 1
ATOM 922 C CA . ALA A 1 123 ? -0.515 0.568 6.097 1.00 89.94 123 ALA A CA 1
ATOM 923 C C . ALA A 1 123 ? 0.305 1.699 5.462 1.00 89.94 123 ALA A C 1
ATOM 925 O O . ALA A 1 123 ? 1.482 1.543 5.145 1.00 89.94 123 ALA A O 1
ATOM 926 N N . VAL A 1 124 ? -0.300 2.867 5.281 1.00 89.88 124 VAL A N 1
ATOM 927 C CA . VAL A 1 124 ? 0.375 4.053 4.751 1.00 89.88 124 VAL A CA 1
ATOM 928 C C . VAL A 1 124 ? 0.638 5.024 5.893 1.00 89.88 124 VAL A C 1
ATOM 930 O O . VAL A 1 124 ? -0.274 5.712 6.346 1.00 89.88 124 VAL A O 1
ATOM 933 N N . LEU A 1 125 ? 1.883 5.078 6.371 1.00 88.38 125 LEU A N 1
ATOM 934 C CA . LEU A 1 125 ? 2.305 5.991 7.436 1.00 88.38 125 LEU A CA 1
ATOM 935 C C . LEU A 1 125 ? 2.238 7.436 6.938 1.00 88.38 125 LEU A C 1
ATOM 937 O O . LEU A 1 125 ? 2.835 7.769 5.909 1.00 88.38 125 LEU A O 1
ATOM 941 N N . LYS A 1 126 ? 1.543 8.307 7.674 1.00 86.75 126 LYS A N 1
ATOM 942 C CA . LYS A 1 126 ? 1.413 9.721 7.304 1.00 86.75 126 LYS A CA 1
ATOM 943 C C . LYS A 1 126 ? 2.737 10.454 7.527 1.00 86.75 126 LYS A C 1
ATOM 945 O O . LYS A 1 126 ? 3.396 10.285 8.549 1.00 86.75 126 LYS A O 1
ATOM 950 N N . GLY A 1 127 ? 3.109 11.336 6.604 1.00 80.19 127 GLY A N 1
ATOM 951 C CA . GLY A 1 127 ? 4.366 12.093 6.660 1.00 80.19 127 GLY A CA 1
ATOM 952 C C . GLY A 1 127 ? 4.458 13.072 7.824 1.00 80.19 127 GLY A C 1
ATOM 953 O O . GLY A 1 127 ? 5.563 13.451 8.197 1.00 80.19 127 GLY A O 1
ATOM 954 N N . MET A 1 128 ? 3.323 13.433 8.429 1.00 80.44 128 MET A N 1
ATOM 955 C CA . MET A 1 128 ? 3.269 14.233 9.658 1.00 80.44 128 MET A CA 1
ATOM 956 C C . MET A 1 128 ? 3.847 13.513 10.885 1.00 80.44 128 MET A C 1
ATOM 958 O O . MET A 1 128 ? 4.072 14.152 11.904 1.00 80.44 128 MET A O 1
ATOM 962 N N . LEU A 1 129 ? 4.101 12.201 10.798 1.00 80.94 129 LEU A N 1
ATOM 963 C CA . LEU A 1 129 ? 4.838 11.463 11.828 1.00 80.94 129 LEU A CA 1
ATOM 964 C C . LEU A 1 129 ? 6.333 11.784 11.843 1.00 80.94 129 LEU A C 1
ATOM 966 O O . LEU A 1 129 ? 7.034 11.397 12.775 1.00 80.94 129 LEU A O 1
ATOM 970 N N . PHE A 1 130 ? 6.822 12.461 10.808 1.00 80.62 130 PHE A N 1
ATOM 971 C CA . PHE A 1 130 ? 8.226 12.769 10.630 1.00 80.62 130 PHE A CA 1
ATOM 972 C C . PHE A 1 130 ? 8.389 14.281 10.493 1.00 80.62 130 PHE A C 1
ATOM 974 O O . PHE A 1 130 ? 7.811 14.905 9.591 1.00 80.62 130 PHE A O 1
ATOM 981 N N . GLU A 1 131 ? 9.221 14.849 11.364 1.00 79.62 131 GLU A N 1
ATOM 982 C CA . GLU A 1 131 ? 9.778 16.188 11.174 1.00 79.62 131 GLU A CA 1
ATOM 983 C C . GLU A 1 131 ? 10.425 16.282 9.788 1.00 79.62 131 GLU A C 1
ATOM 985 O O . GLU A 1 131 ? 10.915 15.286 9.254 1.00 79.62 131 GLU A O 1
ATOM 990 N N . ASP A 1 132 ? 10.458 17.469 9.186 1.00 76.56 132 ASP A N 1
ATOM 991 C CA . ASP A 1 132 ? 10.944 17.630 7.808 1.00 76.56 132 ASP A CA 1
ATOM 992 C C . ASP A 1 132 ? 12.383 17.105 7.624 1.00 76.56 132 ASP A C 1
ATOM 994 O O . ASP A 1 132 ? 12.676 16.422 6.644 1.00 76.56 132 ASP A O 1
ATOM 998 N N . ASN A 1 133 ? 13.263 17.342 8.606 1.00 78.88 133 ASN A N 1
ATOM 999 C CA . ASN A 1 133 ? 14.640 16.821 8.622 1.00 78.88 133 ASN A CA 1
ATOM 1000 C C . ASN A 1 133 ? 14.720 15.312 8.922 1.00 78.88 133 ASN A C 1
ATOM 1002 O O . ASN A 1 133 ? 15.760 14.684 8.715 1.00 78.88 133 ASN A O 1
ATOM 1006 N N . ASP A 1 134 ? 13.621 14.729 9.395 1.00 77.38 134 ASP A N 1
ATOM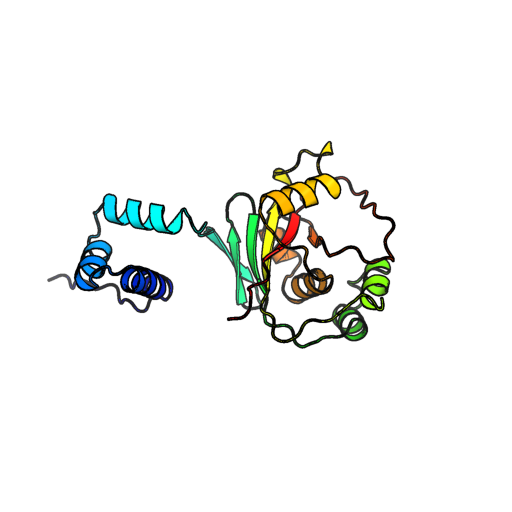 1007 C CA . ASP A 1 134 ? 13.509 13.332 9.795 1.00 77.38 134 ASP A CA 1
ATOM 1008 C C . ASP A 1 134 ? 12.803 12.466 8.749 1.00 77.38 134 ASP A C 1
ATOM 1010 O O . ASP A 1 134 ? 12.777 11.240 8.889 1.00 77.38 134 ASP A O 1
ATOM 1014 N N . ARG A 1 135 ? 12.318 13.071 7.655 1.00 76.12 135 ARG A N 1
ATOM 1015 C CA . ARG A 1 135 ? 11.806 12.387 6.455 1.00 76.12 135 ARG A CA 1
ATOM 1016 C C . ARG A 1 135 ? 12.936 11.766 5.627 1.00 76.12 135 ARG A C 1
ATOM 1018 O O . ARG A 1 135 ? 13.083 12.025 4.439 1.00 76.12 135 ARG A O 1
ATOM 1025 N N . VAL A 1 136 ? 13.743 10.923 6.263 1.00 77.75 136 VAL A N 1
ATOM 1026 C CA . VAL A 1 136 ? 14.836 10.168 5.639 1.00 77.75 136 VAL A CA 1
ATOM 1027 C C . VAL A 1 136 ? 14.567 8.670 5.737 1.00 77.75 136 VAL A C 1
ATOM 1029 O O . VAL A 1 136 ? 14.100 8.181 6.769 1.00 77.75 136 VAL A O 1
ATOM 1032 N N . THR A 1 137 ? 14.905 7.911 4.688 1.00 75.19 137 THR A N 1
ATOM 1033 C CA . THR A 1 137 ? 14.612 6.464 4.556 1.00 75.19 137 THR A CA 1
ATOM 1034 C C . THR A 1 137 ? 14.969 5.666 5.799 1.00 75.19 137 THR A C 1
ATOM 1036 O O . THR A 1 137 ? 14.220 4.782 6.208 1.00 75.19 137 THR A O 1
ATOM 1039 N N . LYS A 1 138 ? 16.107 5.982 6.427 1.00 80.56 138 LYS A N 1
ATOM 1040 C CA . LYS A 1 138 ? 16.571 5.307 7.642 1.00 80.56 138 LYS A CA 1
ATOM 1041 C C . LYS A 1 138 ? 15.585 5.461 8.806 1.00 80.56 138 LYS A C 1
ATOM 1043 O O . LYS A 1 138 ? 15.304 4.475 9.478 1.00 80.56 138 LYS A O 1
ATOM 1048 N N . LYS A 1 139 ? 15.057 6.667 9.037 1.00 82.38 139 LYS A N 1
ATOM 1049 C CA . LYS A 1 139 ? 14.119 6.950 10.136 1.00 82.38 139 LYS A CA 1
ATOM 1050 C C . LYS A 1 139 ? 12.732 6.385 9.850 1.00 82.38 139 LYS A C 1
ATOM 1052 O O . LYS A 1 139 ? 12.127 5.790 10.732 1.00 82.38 139 LYS A O 1
ATOM 1057 N N . ILE A 1 140 ? 12.288 6.466 8.600 1.00 80.94 140 ILE A N 1
ATOM 1058 C CA . ILE A 1 140 ? 11.020 5.869 8.164 1.00 80.94 140 ILE A CA 1
ATOM 1059 C C . ILE A 1 140 ? 11.050 4.345 8.325 1.00 80.94 140 ILE A C 1
ATOM 1061 O O . ILE A 1 140 ? 10.123 3.770 8.889 1.00 80.94 140 ILE A O 1
ATOM 1065 N N . ARG A 1 141 ? 12.135 3.684 7.892 1.00 81.56 141 ARG A N 1
ATOM 1066 C CA . ARG A 1 141 ? 12.322 2.239 8.102 1.00 81.56 141 ARG A CA 1
ATOM 1067 C C . ARG A 1 141 ? 12.364 1.888 9.586 1.00 81.56 141 ARG A C 1
ATOM 1069 O O . ARG A 1 141 ? 11.725 0.923 9.975 1.00 81.56 141 ARG A O 1
ATOM 1076 N N . ALA A 1 142 ? 13.048 2.685 10.407 1.00 85.06 142 ALA A N 1
ATOM 1077 C CA . ALA A 1 142 ? 13.093 2.459 11.849 1.00 85.06 142 ALA A CA 1
ATOM 1078 C C . ALA A 1 142 ? 11.702 2.558 12.504 1.00 85.06 142 ALA A C 1
ATOM 1080 O O . ALA A 1 142 ? 11.377 1.741 13.362 1.00 85.06 142 ALA A O 1
ATOM 1081 N N . GLU A 1 143 ? 10.864 3.510 12.086 1.00 85.38 143 GLU A N 1
ATOM 1082 C CA . GLU A 1 143 ? 9.490 3.629 12.589 1.00 85.38 143 GLU A CA 1
ATOM 1083 C C . GLU A 1 143 ? 8.603 2.470 12.106 1.00 85.38 143 GLU A C 1
ATOM 1085 O O . GLU A 1 143 ? 7.823 1.924 12.886 1.00 85.38 143 GLU A O 1
ATOM 1090 N N . ALA A 1 144 ? 8.759 2.030 10.853 1.00 82.94 144 ALA A N 1
ATOM 1091 C CA . ALA A 1 144 ? 8.079 0.840 10.346 1.00 82.94 144 ALA A CA 1
ATOM 1092 C C . ALA A 1 144 ? 8.486 -0.428 11.123 1.00 82.94 144 ALA A C 1
ATOM 1094 O O . ALA A 1 144 ? 7.619 -1.183 11.564 1.00 82.94 144 ALA A O 1
ATOM 1095 N N . ASP A 1 145 ? 9.787 -0.618 11.364 1.00 84.06 145 ASP A N 1
ATOM 1096 C CA . ASP A 1 145 ? 10.326 -1.743 12.135 1.00 84.06 145 ASP A CA 1
ATOM 1097 C C . ASP A 1 145 ? 9.815 -1.703 13.593 1.00 84.06 145 ASP A C 1
ATOM 1099 O O . ASP A 1 145 ? 9.368 -2.721 14.126 1.00 84.06 145 ASP A O 1
ATOM 1103 N N . LYS A 1 146 ? 9.777 -0.519 14.227 1.00 85.75 146 LYS A N 1
ATOM 1104 C CA . LYS A 1 146 ? 9.202 -0.307 15.572 1.00 85.75 146 LYS A CA 1
ATOM 1105 C C . LYS A 1 146 ? 7.725 -0.705 15.639 1.00 85.75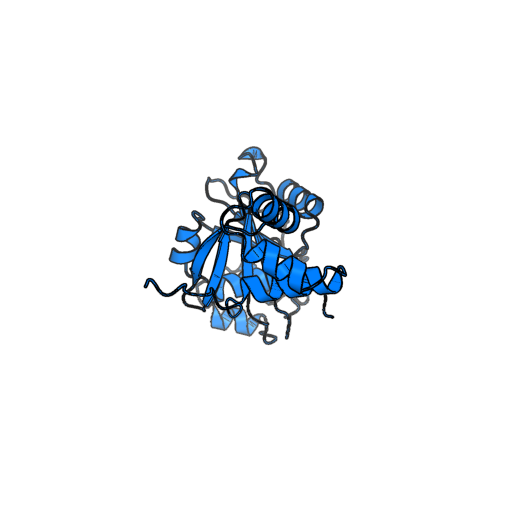 146 LYS A C 1
ATOM 1107 O O . LYS A 1 146 ? 7.282 -1.262 16.643 1.00 85.75 146 LYS A O 1
ATOM 1112 N N . ARG A 1 147 ? 6.974 -0.446 14.568 1.00 81.06 147 ARG A N 1
ATOM 1113 C CA . ARG A 1 147 ? 5.560 -0.823 14.415 1.00 81.06 147 ARG A CA 1
ATOM 1114 C C . ARG A 1 147 ? 5.363 -2.272 13.965 1.00 81.06 147 ARG A C 1
ATOM 1116 O O . ARG A 1 147 ? 4.224 -2.688 13.779 1.00 81.06 147 ARG A O 1
ATOM 1123 N N . LYS A 1 148 ? 6.445 -3.049 13.816 1.00 82.62 148 LYS A N 1
ATOM 1124 C CA . LYS A 1 148 ? 6.431 -4.437 13.324 1.00 82.62 148 LYS A CA 1
ATOM 1125 C C . LYS A 1 148 ? 5.768 -4.559 11.946 1.00 82.62 148 LYS A C 1
ATOM 1127 O O . LYS A 1 148 ? 5.090 -5.544 11.653 1.00 82.62 148 LYS A O 1
ATOM 1132 N N . LEU A 1 149 ? 5.943 -3.537 11.110 1.00 81.56 149 LEU A N 1
ATOM 1133 C CA . LEU A 1 149 ? 5.464 -3.522 9.733 1.00 81.56 149 LEU A CA 1
ATOM 1134 C C . LEU A 1 149 ? 6.501 -4.198 8.838 1.00 81.56 149 LEU A C 1
ATOM 1136 O O . LEU A 1 149 ? 7.708 -4.109 9.067 1.00 81.56 149 LEU A O 1
ATOM 1140 N N . SER A 1 150 ? 6.025 -4.913 7.825 1.00 81.69 150 SER A N 1
ATOM 1141 C CA . SER A 1 150 ? 6.897 -5.656 6.922 1.00 81.69 150 SER A CA 1
ATOM 1142 C C . SER A 1 150 ? 7.365 -4.775 5.766 1.00 81.69 150 SER A C 1
ATOM 1144 O O . SER A 1 150 ? 6.677 -3.846 5.340 1.00 81.69 150 SER A O 1
ATOM 1146 N N . LYS A 1 151 ? 8.553 -5.082 5.241 1.00 80.12 151 LYS A N 1
ATOM 1147 C CA . LYS A 1 151 ? 9.069 -4.447 4.025 1.00 80.12 151 LYS A CA 1
ATOM 1148 C C . LYS A 1 151 ? 8.358 -5.069 2.821 1.00 80.12 151 LYS A C 1
ATOM 1150 O O . LYS A 1 151 ? 8.571 -6.265 2.585 1.00 80.12 151 LYS A O 1
ATOM 1155 N N . PRO A 1 152 ? 7.539 -4.305 2.083 1.00 80.12 152 PRO A N 1
ATOM 1156 C CA . PRO A 1 152 ? 6.786 -4.836 0.960 1.00 80.12 152 PRO A CA 1
ATOM 1157 C C . PRO A 1 152 ? 7.676 -5.296 -0.196 1.00 80.12 152 PRO A C 1
ATOM 1159 O O . PRO A 1 152 ? 8.862 -4.963 -0.297 1.00 80.12 152 PRO A O 1
ATOM 1162 N N . ASN A 1 153 ? 7.065 -6.062 -1.096 1.00 84.00 153 ASN A N 1
ATOM 1163 C CA . ASN A 1 153 ? 7.593 -6.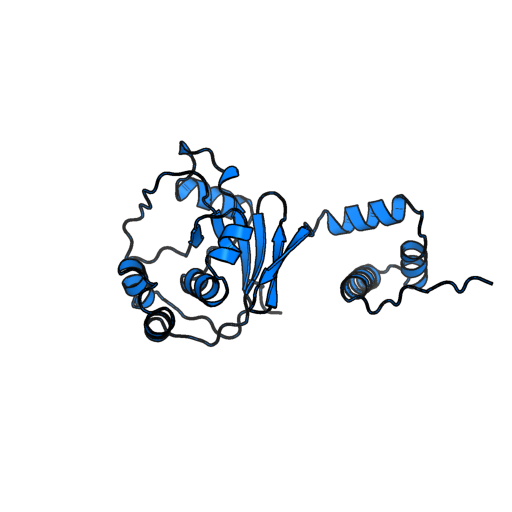288 -2.434 1.00 84.00 153 ASN A CA 1
ATOM 1164 C C . ASN A 1 153 ? 7.560 -4.971 -3.238 1.00 84.00 153 ASN A C 1
ATOM 1166 O O . ASN A 1 153 ? 6.693 -4.131 -3.000 1.00 84.00 153 ASN A O 1
ATOM 1170 N N . ALA A 1 154 ? 8.470 -4.796 -4.200 1.00 84.75 154 ALA A N 1
ATOM 1171 C CA . ALA A 1 154 ? 8.426 -3.678 -5.145 1.00 84.75 154 ALA A CA 1
ATOM 1172 C C . ALA A 1 154 ? 7.104 -3.632 -5.940 1.00 84.75 154 ALA A C 1
ATOM 1174 O O . ALA A 1 154 ? 6.632 -2.551 -6.287 1.00 84.75 154 ALA A O 1
ATOM 1175 N N . GLU A 1 155 ? 6.454 -4.785 -6.130 1.00 88.25 155 GLU A N 1
ATOM 1176 C CA . GLU A 1 155 ? 5.118 -4.899 -6.730 1.00 88.25 155 GLU A CA 1
ATOM 1177 C C . GLU A 1 155 ? 4.047 -4.058 -6.010 1.00 88.25 155 GLU A C 1
ATOM 1179 O O . GLU A 1 155 ? 3.119 -3.580 -6.657 1.00 88.25 155 GLU A O 1
ATOM 1184 N N . LEU A 1 156 ? 4.189 -3.796 -4.701 1.00 88.50 156 LEU A N 1
ATOM 1185 C CA . LEU 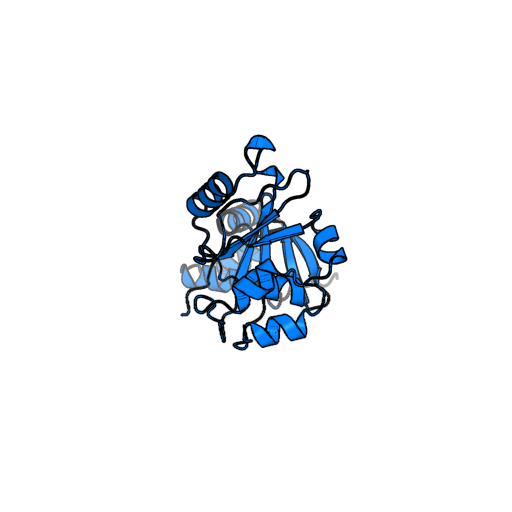A 1 156 ? 3.202 -3.017 -3.943 1.00 88.50 156 LEU A CA 1
ATOM 1186 C C . LEU A 1 156 ? 2.951 -1.635 -4.563 1.00 88.50 156 LEU A C 1
ATOM 1188 O O . LEU A 1 156 ? 1.811 -1.181 -4.602 1.00 88.50 156 LEU A O 1
ATOM 1192 N N . ALA A 1 157 ? 4.004 -0.971 -5.049 1.00 88.00 157 ALA A N 1
ATOM 1193 C CA . ALA A 1 157 ? 3.863 0.329 -5.699 1.00 88.00 157 ALA A CA 1
ATOM 1194 C C . ALA A 1 157 ? 2.983 0.230 -6.951 1.00 88.00 157 ALA A C 1
ATOM 1196 O O . ALA A 1 157 ? 2.107 1.065 -7.154 1.00 88.00 157 ALA A O 1
ATOM 1197 N N . CYS A 1 158 ? 3.183 -0.823 -7.748 1.00 90.19 158 CYS A N 1
ATOM 1198 C CA . CYS A 1 158 ? 2.416 -1.062 -8.964 1.00 90.19 158 CYS A CA 1
ATOM 1199 C C . CYS A 1 158 ? 0.943 -1.311 -8.640 1.00 90.19 158 CYS A C 1
ATOM 1201 O O . CYS A 1 158 ? 0.078 -0.695 -9.252 1.00 90.19 158 CYS A O 1
ATOM 1203 N N . LEU A 1 159 ? 0.659 -2.128 -7.623 1.00 90.69 159 LEU A N 1
ATOM 1204 C CA . LEU A 1 159 ? -0.711 -2.412 -7.195 1.00 90.69 159 LEU A CA 1
ATOM 1205 C C . LEU A 1 159 ? -1.441 -1.163 -6.699 1.00 90.69 159 LEU A C 1
ATOM 1207 O O . LEU A 1 159 ? -2.613 -0.984 -7.015 1.00 90.69 159 LEU A O 1
ATOM 1211 N N . ILE A 1 160 ? -0.768 -0.290 -5.943 1.00 91.00 160 ILE A N 1
ATOM 1212 C CA . ILE A 1 160 ? -1.363 0.982 -5.517 1.00 91.00 160 ILE A CA 1
ATOM 1213 C C . ILE A 1 160 ? -1.672 1.844 -6.746 1.00 91.00 160 ILE A C 1
ATOM 1215 O O . ILE A 1 160 ? -2.787 2.339 -6.859 1.00 91.00 160 ILE A O 1
ATOM 1219 N N . CYS A 1 161 ? -0.738 1.977 -7.691 1.00 89.31 161 CYS A N 1
ATOM 1220 C CA . CYS A 1 161 ? -0.958 2.751 -8.918 1.00 89.31 161 CYS A CA 1
ATOM 1221 C C . CYS A 1 161 ? -2.070 2.187 -9.817 1.00 89.31 161 CYS A C 1
ATOM 1223 O O . CYS A 1 161 ? -2.738 2.958 -10.496 1.00 89.31 161 CYS A O 1
ATOM 1225 N N . ASP A 1 162 ? -2.265 0.868 -9.833 1.00 90.44 162 ASP A N 1
ATOM 1226 C CA . ASP A 1 162 ? -3.310 0.205 -10.628 1.00 90.44 162 ASP A CA 1
ATOM 1227 C C . ASP A 1 162 ? -4.703 0.359 -9.991 1.00 90.44 162 ASP A C 1
ATOM 1229 O O . ASP A 1 162 ? -5.718 0.327 -10.680 1.00 90.44 162 ASP A O 1
ATOM 1233 N N . ASN A 1 163 ? -4.765 0.537 -8.665 1.00 91.50 163 ASN A N 1
ATOM 1234 C CA . ASN A 1 163 ? -6.024 0.543 -7.915 1.00 91.50 163 ASN A CA 1
ATOM 1235 C C . ASN A 1 163 ? -6.472 1.918 -7.408 1.00 91.50 163 ASN A C 1
ATOM 1237 O O . ASN A 1 163 ? -7.617 2.034 -6.966 1.00 91.50 163 ASN A O 1
ATOM 1241 N N . PHE A 1 164 ? -5.598 2.927 -7.444 1.00 92.69 164 PHE A N 1
ATOM 1242 C CA . PHE A 1 164 ? -5.871 4.272 -6.946 1.00 92.69 164 PHE A CA 1
ATOM 1243 C C . PHE A 1 164 ? -5.608 5.325 -8.017 1.00 92.69 164 PHE A C 1
ATOM 1245 O O . PHE A 1 164 ? -4.536 5.391 -8.618 1.00 92.69 164 PHE A O 1
ATOM 1252 N N . THR A 1 165 ? -6.570 6.222 -8.181 1.00 91.19 165 THR A N 1
ATOM 1253 C CA . THR A 1 165 ? -6.409 7.451 -8.955 1.00 91.19 165 THR A CA 1
ATOM 1254 C C . THR A 1 165 ? -5.677 8.522 -8.142 1.00 91.19 165 THR A C 1
ATOM 1256 O O . THR A 1 165 ? -5.692 8.529 -6.908 1.00 91.19 165 THR A O 1
ATOM 1259 N N . ASN A 1 166 ? -5.079 9.499 -8.831 1.00 87.50 166 ASN A N 1
ATOM 1260 C CA . ASN A 1 166 ? -4.464 10.656 -8.170 1.00 87.50 166 ASN A CA 1
ATOM 1261 C C . ASN A 1 166 ? -5.475 11.449 -7.324 1.00 87.50 166 ASN A C 1
ATOM 1263 O O . ASN A 1 166 ? -5.107 12.000 -6.290 1.00 87.50 166 ASN A O 1
ATOM 1267 N N . GLU A 1 167 ? -6.744 11.495 -7.740 1.00 91.00 167 GLU A N 1
ATOM 1268 C CA . GLU A 1 167 ? -7.818 12.157 -6.991 1.00 91.00 167 GLU A CA 1
ATOM 1269 C C . GLU A 1 167 ? -8.127 11.429 -5.679 1.00 91.00 167 GLU A C 1
ATOM 1271 O O . GLU A 1 167 ? -8.262 12.073 -4.642 1.00 91.00 167 GLU A O 1
ATOM 1276 N N . GLU A 1 168 ? -8.167 10.095 -5.691 1.00 93.25 168 GLU A N 1
ATOM 1277 C CA . GLU A 1 168 ? -8.359 9.283 -4.482 1.00 93.25 168 GLU A CA 1
ATOM 1278 C C . GLU A 1 168 ? -7.170 9.408 -3.522 1.00 93.25 168 GLU A C 1
ATOM 1280 O O . GLU A 1 168 ? -7.366 9.561 -2.317 1.00 93.25 168 GLU A O 1
ATOM 1285 N N . ILE A 1 169 ? -5.935 9.433 -4.035 1.00 89.81 169 ILE A N 1
ATOM 1286 C CA . ILE A 1 169 ? -4.744 9.722 -3.217 1.00 89.81 169 ILE A CA 1
ATOM 1287 C C . ILE A 1 169 ? -4.838 11.139 -2.623 1.00 89.81 169 ILE A C 1
ATOM 1289 O O . ILE A 1 169 ? -4.590 11.337 -1.431 1.00 89.81 169 ILE A O 1
ATOM 1293 N N . GLY A 1 170 ? -5.279 12.116 -3.418 1.00 87.50 170 GLY A N 1
ATOM 1294 C CA . GLY A 1 170 ? -5.543 13.481 -2.963 1.00 87.50 170 GLY A CA 1
ATOM 1295 C C . GLY A 1 170 ? -6.638 13.560 -1.894 1.00 87.50 170 GLY A C 1
ATOM 1296 O O . GLY A 1 170 ? -6.509 14.332 -0.944 1.00 87.50 170 GLY A O 1
ATOM 1297 N N . ALA A 1 171 ? -7.672 12.718 -1.976 1.00 89.12 171 ALA A N 1
ATOM 1298 C CA . ALA A 1 171 ? -8.734 12.616 -0.975 1.00 89.12 171 ALA A CA 1
ATOM 1299 C C . ALA A 1 171 ? -8.234 12.063 0.372 1.00 89.12 171 ALA A C 1
ATOM 1301 O O . ALA A 1 171 ? -8.814 12.360 1.417 1.00 89.12 171 ALA A O 1
ATOM 1302 N N . MET A 1 172 ? -7.115 11.327 0.377 1.00 87.00 172 MET A N 1
ATOM 1303 C CA . MET A 1 172 ? -6.381 10.963 1.598 1.00 87.00 172 MET A CA 1
ATOM 1304 C C . MET A 1 172 ? -5.562 12.137 2.171 1.00 87.00 172 MET A C 1
ATOM 1306 O O . MET A 1 172 ? -4.932 11.998 3.217 1.00 87.00 172 MET A O 1
ATOM 1310 N N . GLY A 1 173 ? -5.532 13.292 1.502 1.00 86.19 173 GLY A N 1
ATOM 1311 C CA . GLY A 1 173 ? -4.662 14.418 1.845 1.00 86.19 173 GLY A CA 1
ATOM 1312 C C . GLY A 1 173 ? -3.193 14.175 1.490 1.00 86.19 173 GLY A C 1
ATOM 1313 O O . GLY A 1 173 ? -2.311 14.807 2.072 1.00 86.19 173 GLY A O 1
ATOM 1314 N N . LEU A 1 174 ? -2.920 13.241 0.574 1.00 85.06 174 LEU A N 1
ATOM 1315 C CA . LEU A 1 174 ? -1.575 12.847 0.165 1.00 85.06 174 LEU A CA 1
ATOM 1316 C C . LEU A 1 174 ? -1.261 13.377 -1.235 1.00 85.06 174 LEU A C 1
ATOM 1318 O O . LEU A 1 174 ? -2.144 13.471 -2.081 1.00 85.06 174 LEU A O 1
ATOM 1322 N N . TRP A 1 175 ? 0.004 13.716 -1.484 1.00 73.88 175 TRP A N 1
ATOM 1323 C CA . TRP A 1 175 ? 0.462 14.134 -2.819 1.00 73.88 175 TRP A CA 1
ATOM 1324 C C . TRP A 1 175 ? 1.189 13.017 -3.570 1.00 73.88 175 TRP A C 1
ATOM 1326 O O . TRP A 1 175 ? 1.173 12.980 -4.795 1.00 73.88 175 TRP A O 1
ATOM 1336 N N . TYR A 1 176 ? 1.812 12.091 -2.846 1.00 73.81 176 TYR A N 1
ATOM 1337 C CA . TYR A 1 176 ? 2.381 10.855 -3.385 1.00 73.81 176 TYR A CA 1
ATOM 1338 C C . TYR A 1 176 ? 2.565 9.850 -2.243 1.00 73.81 176 TYR A C 1
ATOM 1340 O O . TYR A 1 176 ? 2.607 10.198 -1.056 1.00 73.81 176 TYR A O 1
ATOM 1348 N N . ILE A 1 177 ? 2.714 8.587 -2.629 1.00 82.75 177 ILE A N 1
ATOM 1349 C CA . ILE A 1 177 ? 2.967 7.463 -1.735 1.00 82.75 177 ILE A CA 1
ATOM 1350 C C . ILE A 1 177 ? 4.316 6.856 -2.111 1.00 82.75 177 ILE A C 1
ATOM 1352 O O . ILE A 1 177 ? 4.565 6.541 -3.271 1.00 82.75 177 ILE A O 1
ATOM 1356 N N . VAL A 1 178 ? 5.187 6.671 -1.123 1.00 81.06 178 VAL A N 1
ATOM 1357 C CA . VAL A 1 178 ? 6.486 6.017 -1.304 1.00 81.06 178 VAL A CA 1
ATOM 1358 C C . VAL A 1 178 ? 6.407 4.600 -0.744 1.00 81.06 178 VAL A C 1
ATOM 1360 O O . VAL A 1 178 ? 6.268 4.417 0.466 1.00 81.06 178 VAL A O 1
ATOM 1363 N N . ALA A 1 179 ? 6.492 3.588 -1.608 1.00 82.81 179 ALA A N 1
ATOM 1364 C CA . ALA A 1 179 ? 6.515 2.188 -1.189 1.00 82.81 179 ALA A CA 1
ATOM 1365 C C . ALA A 1 179 ? 7.930 1.771 -0.765 1.00 82.81 179 ALA A C 1
ATOM 1367 O O . ALA A 1 179 ? 8.868 1.767 -1.562 1.00 82.81 179 ALA A O 1
ATOM 1368 N N . MET A 1 180 ? 8.094 1.395 0.502 1.00 76.38 180 MET A N 1
ATOM 1369 C CA . MET A 1 180 ? 9.409 1.105 1.082 1.00 76.38 180 MET A CA 1
ATOM 1370 C C . MET A 1 180 ? 9.814 -0.357 0.858 1.00 76.38 180 MET A C 1
ATOM 1372 O O . MET A 1 180 ? 9.886 -1.140 1.806 1.00 76.38 180 MET A O 1
ATOM 1376 N N . HIS A 1 181 ? 10.073 -0.737 -0.395 1.00 71.75 181 HIS A N 1
ATOM 1377 C CA . HIS A 1 181 ? 10.392 -2.121 -0.750 1.00 71.75 181 HIS A CA 1
ATOM 1378 C C . HIS A 1 181 ? 11.717 -2.627 -0.141 1.00 71.75 181 HIS A C 1
ATOM 1380 O O . HIS A 1 181 ? 12.580 -1.851 0.299 1.00 71.75 181 HIS A O 1
ATOM 1386 N N . LYS A 1 182 ? 11.880 -3.960 -0.093 1.00 66.75 182 LYS A N 1
ATOM 1387 C CA . LYS A 1 182 ? 13.167 -4.597 0.246 1.00 66.75 182 LYS A CA 1
ATOM 1388 C C . LYS A 1 182 ? 14.277 -4.040 -0.658 1.00 66.75 182 LYS A C 1
ATOM 1390 O O . LYS A 1 182 ? 14.005 -3.858 -1.841 1.00 66.75 182 LYS A O 1
ATOM 1395 N N . PRO A 1 183 ? 15.494 -3.779 -0.141 1.00 62.66 183 PRO A N 1
ATOM 1396 C CA . PRO A 1 183 ? 16.594 -3.309 -0.976 1.00 62.66 183 PRO A CA 1
ATOM 1397 C C . PRO A 1 183 ? 16.775 -4.227 -2.184 1.00 62.66 183 PRO A C 1
ATOM 1399 O O . PRO A 1 183 ? 16.867 -5.442 -2.016 1.00 62.66 183 PRO A O 1
ATOM 1402 N N . ILE A 1 184 ? 16.789 -3.630 -3.369 1.00 59.19 184 ILE A N 1
ATOM 1403 C CA . ILE A 1 184 ? 17.210 -4.273 -4.609 1.00 59.19 184 ILE A CA 1
ATOM 1404 C C . ILE A 1 184 ? 18.588 -3.687 -4.906 1.00 59.19 184 ILE A C 1
ATOM 1406 O O . ILE A 1 184 ? 18.820 -2.502 -4.652 1.00 59.19 184 ILE A O 1
ATOM 1410 N N . ASN A 1 185 ? 19.528 -4.524 -5.341 1.00 50.03 185 ASN A N 1
ATOM 1411 C CA . ASN A 1 185 ? 20.941 -4.153 -5.493 1.00 50.03 185 ASN A CA 1
ATOM 1412 C C . ASN A 1 185 ? 21.213 -3.145 -6.635 1.00 50.03 185 ASN A C 1
ATOM 1414 O O . ASN A 1 185 ? 22.361 -2.966 -7.028 1.00 50.03 185 ASN A O 1
ATOM 1418 N N . ASP A 1 186 ? 20.187 -2.477 -7.161 1.00 42.69 186 ASP A N 1
ATOM 1419 C CA . ASP A 1 186 ? 20.254 -1.535 -8.281 1.00 42.69 186 ASP A CA 1
ATOM 1420 C C . ASP A 1 186 ? 20.106 -0.055 -7.876 1.00 42.69 186 ASP A C 1
ATOM 1422 O O . ASP A 1 186 ? 20.287 0.824 -8.715 1.00 42.69 186 ASP A O 1
ATOM 1426 N N . SER A 1 187 ? 19.802 0.245 -6.608 1.00 39.66 187 SER A N 1
ATOM 1427 C CA . SER A 1 187 ? 19.481 1.604 -6.161 1.00 39.66 187 SER A CA 1
ATOM 1428 C C . SER A 1 187 ? 20.487 2.115 -5.128 1.00 39.66 187 SER A C 1
ATOM 1430 O O . SER A 1 187 ? 20.550 1.599 -4.012 1.00 39.66 187 SER A O 1
ATOM 1432 N N . ASP A 1 188 ? 21.165 3.222 -5.451 1.00 39.97 188 ASP A N 1
ATOM 1433 C CA . ASP A 1 188 ? 22.117 4.004 -4.628 1.00 39.97 188 ASP A CA 1
ATOM 1434 C C . ASP A 1 188 ? 21.541 4.599 -3.313 1.00 39.97 188 ASP A C 1
ATOM 1436 O O . ASP A 1 188 ? 22.046 5.575 -2.764 1.00 39.97 188 ASP A O 1
ATOM 1440 N N . GLY A 1 189 ? 20.475 4.021 -2.753 1.00 40.06 189 GLY A N 1
ATOM 1441 C CA . GLY A 1 189 ? 20.053 4.252 -1.369 1.00 40.06 189 GLY A CA 1
ATOM 1442 C C . GLY A 1 189 ? 19.546 5.654 -1.007 1.00 40.06 189 GLY A C 1
ATOM 1443 O O . GLY A 1 189 ? 19.243 5.871 0.168 1.00 40.06 189 GLY A O 1
ATOM 1444 N N . ASP A 1 190 ? 19.415 6.582 -1.957 1.00 39.91 190 ASP A N 1
ATOM 1445 C CA . ASP A 1 190 ? 19.221 8.008 -1.666 1.00 39.91 190 ASP A CA 1
ATOM 1446 C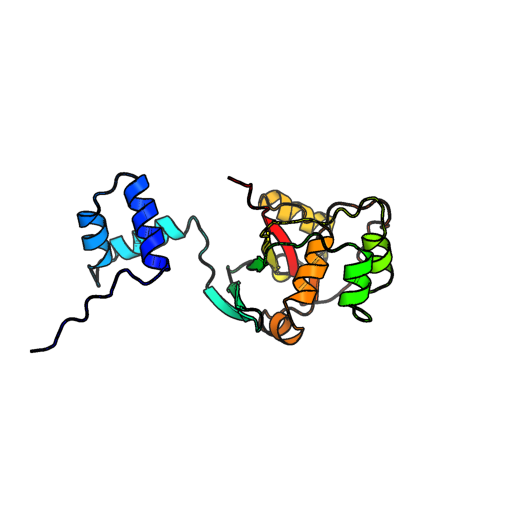 C . ASP A 1 190 ? 17.933 8.592 -2.283 1.00 39.91 190 ASP A C 1
ATOM 1448 O O . ASP A 1 190 ? 17.934 9.036 -3.432 1.00 39.91 190 ASP A O 1
ATOM 1452 N N . PRO A 1 191 ? 16.805 8.646 -1.550 1.00 42.88 191 PRO A N 1
ATOM 1453 C CA . PRO A 1 191 ? 15.656 9.436 -1.965 1.00 42.88 191 PRO A CA 1
ATOM 1454 C C . PRO A 1 191 ? 15.796 10.857 -1.408 1.00 42.88 191 PRO A C 1
ATOM 1456 O O . PRO A 1 191 ? 15.322 11.171 -0.315 1.00 42.88 191 PRO A O 1
ATOM 1459 N N . ARG A 1 192 ? 16.440 11.744 -2.171 1.00 34.84 192 ARG A N 1
ATOM 1460 C CA . ARG A 1 192 ? 16.455 13.187 -1.878 1.00 34.84 192 ARG A CA 1
ATOM 1461 C C . ARG A 1 192 ? 15.221 13.871 -2.452 1.00 34.84 192 ARG A C 1
ATOM 1463 O O . ARG A 1 192 ? 15.316 14.402 -3.550 1.00 34.84 192 ARG A O 1
ATOM 1470 N N . TYR A 1 193 ? 14.105 13.968 -1.730 1.00 41.59 193 TYR A N 1
ATOM 1471 C CA . TYR A 1 193 ? 13.023 14.865 -2.172 1.00 41.59 193 TYR A CA 1
ATOM 1472 C C . TYR A 1 193 ? 12.357 15.609 -1.006 1.00 41.59 193 TYR A C 1
ATOM 1474 O O . TYR A 1 193 ? 11.918 15.016 -0.026 1.00 41.59 193 TYR A O 1
ATOM 1482 N N . ARG A 1 194 ? 12.351 16.947 -1.115 1.00 30.44 194 ARG A N 1
ATOM 1483 C CA . ARG A 1 194 ? 11.847 17.920 -0.132 1.00 30.44 194 ARG A CA 1
ATOM 1484 C C . ARG A 1 194 ? 10.378 18.266 -0.404 1.00 30.44 194 ARG A C 1
ATOM 1486 O O . ARG A 1 194 ? 10.026 18.531 -1.548 1.00 30.44 194 ARG A O 1
ATOM 1493 N N . GLY A 1 195 ? 9.573 18.375 0.655 1.00 29.33 195 GLY A N 1
ATOM 1494 C CA . GLY A 1 195 ? 8.240 19.001 0.655 1.00 29.33 195 GLY A CA 1
ATOM 1495 C C . GLY A 1 195 ? 7.357 18.522 1.821 1.00 29.33 195 GLY A C 1
ATOM 1496 O O . GLY A 1 195 ? 7.752 17.631 2.573 1.00 29.33 195 GLY A O 1
ATOM 1497 N N . SER A 1 196 ? 6.148 19.056 1.947 1.00 30.72 196 SER A N 1
ATOM 1498 C CA . SER A 1 196 ? 5.089 18.609 2.863 1.00 30.72 196 SER A CA 1
ATOM 1499 C C . SER A 1 196 ? 3.974 17.914 2.061 1.00 30.72 196 SER A C 1
ATOM 1501 O O . SER A 1 196 ? 3.644 18.365 0.970 1.00 30.72 196 SER A O 1
ATOM 1503 N N . GLY A 1 197 ? 3.436 16.789 2.563 1.00 33.38 197 GLY A N 1
ATOM 1504 C CA . GLY A 1 197 ? 2.435 15.952 1.855 1.00 33.38 197 GLY A CA 1
ATOM 1505 C C . GLY A 1 197 ? 2.817 14.475 1.627 1.00 33.38 197 GLY A C 1
ATOM 1506 O O . GLY A 1 197 ? 2.159 13.788 0.845 1.00 33.38 197 GLY A O 1
ATOM 1507 N N . PHE A 1 198 ? 3.880 13.988 2.291 1.00 43.16 198 PHE A N 1
ATOM 1508 C CA . PHE A 1 198 ? 4.452 12.650 2.074 1.00 43.16 198 PHE A CA 1
ATOM 1509 C C . PHE A 1 198 ? 3.667 11.552 2.802 1.00 43.16 198 PHE A C 1
ATOM 1511 O O . PHE A 1 198 ? 3.212 11.769 3.919 1.00 43.16 198 PHE A O 1
ATOM 1518 N N . ALA A 1 199 ? 3.569 10.353 2.225 1.00 45.16 199 ALA A N 1
ATOM 1519 C CA . ALA A 1 199 ? 3.134 9.151 2.938 1.00 45.16 199 ALA A CA 1
ATOM 1520 C C . ALA A 1 199 ? 3.966 7.936 2.520 1.00 45.16 199 ALA A C 1
ATOM 1522 O O . ALA A 1 199 ? 4.374 7.827 1.363 1.00 45.16 199 ALA A O 1
ATOM 1523 N N . PHE A 1 200 ? 4.214 7.020 3.452 1.00 52.94 200 PHE A N 1
ATOM 1524 C CA . PHE A 1 200 ? 5.044 5.839 3.215 1.00 52.94 200 PHE A CA 1
ATOM 1525 C C . PHE A 1 200 ? 4.188 4.584 3.287 1.00 52.94 200 PHE A C 1
ATOM 1527 O O . PHE A 1 200 ? 3.689 4.242 4.358 1.00 52.94 200 PHE A O 1
ATOM 1534 N N . ALA A 1 201 ? 4.019 3.900 2.156 1.00 52.88 201 ALA A N 1
ATOM 1535 C CA . ALA A 1 201 ? 3.335 2.618 2.118 1.00 52.88 201 ALA A CA 1
ATOM 1536 C C . ALA A 1 201 ? 4.266 1.513 2.614 1.00 52.88 201 ALA A C 1
ATOM 1538 O O . ALA A 1 201 ? 5.366 1.290 2.096 1.00 52.88 201 ALA A O 1
ATOM 1539 N N . VAL A 1 202 ? 3.781 0.808 3.623 1.00 49.59 202 VAL A N 1
ATOM 1540 C CA . VAL A 1 202 ? 4.362 -0.400 4.189 1.00 49.59 202 VAL A CA 1
ATOM 1541 C C . VAL A 1 202 ? 3.259 -1.452 4.256 1.00 49.59 202 VAL A C 1
ATOM 1543 O O . VAL A 1 202 ? 2.085 -1.127 4.402 1.00 49.59 202 VAL A O 1
ATOM 1546 N N . SER A 1 203 ? 3.600 -2.723 4.090 1.00 42.81 203 SER A N 1
ATOM 1547 C CA . SER A 1 203 ? 2.607 -3.800 4.133 1.00 42.81 203 SER A CA 1
ATOM 1548 C C . SER A 1 203 ? 2.645 -4.510 5.480 1.00 42.81 203 SER A C 1
ATOM 1550 O O . SER A 1 203 ? 3.704 -4.625 6.103 1.00 42.81 203 SER A O 1
ATOM 1552 N N . GLN A 1 204 ? 1.523 -5.081 5.900 1.00 34.06 204 GLN A N 1
ATOM 1553 C CA . GLN A 1 204 ? 1.537 -6.297 6.704 1.00 34.06 204 GLN A CA 1
ATOM 1554 C C . GLN A 1 204 ? 1.206 -7.449 5.757 1.00 34.06 204 GLN A C 1
ATOM 1556 O O . GLN A 1 204 ? 0.148 -7.486 5.136 1.00 34.06 204 GLN A O 1
ATOM 1561 N N . VAL A 1 205 ? 2.158 -8.364 5.564 1.00 31.23 205 VAL A N 1
ATOM 1562 C CA . VAL A 1 205 ? 1.860 -9.607 4.848 1.00 31.23 205 VAL A CA 1
ATOM 1563 C C . VAL A 1 205 ? 0.974 -10.431 5.775 1.00 31.23 205 VAL A C 1
ATOM 1565 O O . VAL A 1 205 ? 1.434 -10.862 6.832 1.00 31.23 205 VAL A O 1
ATOM 1568 N N . SER A 1 206 ? -0.285 -10.621 5.388 1.00 27.77 206 SER A N 1
ATOM 1569 C CA . SER A 1 206 ? -1.153 -11.631 5.987 1.00 27.77 206 SER A CA 1
ATOM 1570 C C . SER A 1 206 ? -0.478 -12.989 5.791 1.00 27.77 206 SER A C 1
ATOM 1572 O O . SER A 1 206 ? -0.267 -13.437 4.661 1.00 27.77 206 SER A O 1
ATOM 1574 N N . SER A 1 207 ? -0.034 -13.606 6.886 1.00 24.70 207 SER A N 1
ATOM 1575 C CA . SER A 1 207 ? 0.440 -14.984 6.861 1.00 24.70 207 SER A CA 1
ATOM 1576 C C . SER A 1 207 ? -0.728 -15.880 6.472 1.00 24.70 207 SER A C 1
ATOM 1578 O O . SER A 1 207 ? -1.762 -15.853 7.138 1.00 24.70 207 SER A O 1
ATOM 1580 N N . GLN A 1 208 ? -0.542 -16.667 5.414 1.00 25.53 208 GLN A N 1
ATOM 1581 C CA . GLN A 1 208 ? -1.460 -17.734 5.031 1.00 25.53 208 GLN A CA 1
ATOM 1582 C C . GLN A 1 208 ? -1.774 -18.614 6.253 1.00 25.53 208 GLN A C 1
ATOM 1584 O O . GLN A 1 208 ? -0.853 -19.064 6.942 1.00 25.53 208 GLN A O 1
ATOM 1589 N N . HIS A 1 209 ? -3.067 -18.811 6.513 1.00 27.56 209 HIS A N 1
ATOM 1590 C CA . HIS A 1 209 ? -3.566 -19.974 7.239 1.00 27.56 209 HIS A CA 1
ATOM 1591 C C . HIS A 1 209 ? -3.637 -21.168 6.292 1.00 27.56 209 HIS A C 1
ATOM 1593 O O . HIS A 1 209 ? -4.011 -20.950 5.117 1.00 27.56 209 HIS A O 1
#

Foldseek 3Di:
DDDDDDDDCPPPVNVVVLVVCVVVVHDSVVLVVLVPPPDDPVSVVVCCVVCVVPQQFCFLDAFPLGWTWGHSPQKIKTKFDFFQFQALVNLCVVCPPVDDPVLSCLRVAPPQGGGGRFIWIKIKGACVVADQVRPALVNVVVVCVVVVFAADHSCVQSRCSVGDDCVRCVSVVANDEARRHDDDPSDPRDDDDGDHRYIYMTIDGDPDD

pLDDT: mean 71.76, std 19.47, range [24.7, 95.06]

Secondary structure (DSSP, 8-state):
-----PPPTTSHHHHHHHHHHHHTT--HHHHHHHHH-TT-HHHHHHHHHHHTTS--PEEEEE-TT-PEEEE-SSEEEEEEPPPB---HHHHHHHHGGGS-HHHHHHHHSTT----BS--EEEEEEEGGGS-GGG-SHHHHHHHHHHTT-B---THHHHHHHHH--HHHHHHTT-SEEEE-PPP-TTS-S------S-EEEEEEEE----

Radius of gyration: 20.9 Å; chains: 1; bounding box: 70×39×50 Å